Protein AF-A0AAD6B7L8-F1 (afdb_monomer_lite)

Structure (mmCIF, N/CA/C/O backbone):
data_AF-A0AAD6B7L8-F1
#
_entry.id   AF-A0AAD6B7L8-F1
#
loop_
_atom_site.group_PDB
_atom_site.id
_atom_site.type_symbol
_atom_site.label_atom_id
_atom_site.label_alt_id
_atom_site.label_comp_id
_atom_site.label_asym_id
_atom_site.label_entity_id
_atom_site.label_seq_id
_atom_site.pdbx_PDB_ins_code
_atom_site.Cartn_x
_atom_site.Cartn_y
_atom_site.Cartn_z
_atom_site.occupancy
_atom_site.B_iso_or_equiv
_atom_site.auth_seq_id
_atom_site.auth_comp_id
_atom_site.auth_asym_id
_atom_site.auth_atom_id
_atom_site.pdbx_PDB_model_num
ATOM 1 N N . MET A 1 1 ? 10.967 24.497 -30.535 1.00 39.53 1 MET A N 1
ATOM 2 C CA . MET A 1 1 ? 11.320 23.118 -30.107 1.00 39.53 1 MET A CA 1
ATOM 3 C C . MET A 1 1 ? 12.088 23.113 -28.779 1.00 39.53 1 MET A C 1
ATOM 5 O O . MET A 1 1 ? 11.757 22.308 -27.919 1.00 39.53 1 MET A O 1
ATOM 9 N N . GLN A 1 2 ? 13.024 24.051 -28.566 1.00 40.91 2 GLN A N 1
ATOM 10 C CA . GLN A 1 2 ? 13.814 24.182 -27.328 1.00 40.91 2 GLN A CA 1
ATOM 11 C C . GLN A 1 2 ? 13.001 24.501 -26.055 1.00 40.91 2 GLN A C 1
ATOM 13 O O . GLN A 1 2 ? 13.315 23.959 -25.003 1.00 40.91 2 GLN A O 1
ATOM 18 N N . GLU A 1 3 ? 11.931 25.304 -26.114 1.00 45.91 3 GLU A N 1
ATOM 19 C CA . GLU A 1 3 ? 11.131 25.607 -24.907 1.00 45.91 3 GLU A CA 1
ATOM 20 C C . GLU A 1 3 ? 10.288 24.429 -24.407 1.00 45.91 3 GLU A C 1
ATOM 22 O O . GLU A 1 3 ? 10.228 24.177 -23.208 1.00 45.91 3 GLU A O 1
ATOM 27 N N . ARG A 1 4 ? 9.699 23.640 -25.314 1.00 47.72 4 ARG A N 1
ATOM 28 C CA . ARG A 1 4 ? 8.929 22.436 -24.947 1.00 47.72 4 ARG A CA 1
ATOM 29 C C . ARG A 1 4 ? 9.793 21.343 -24.314 1.00 47.72 4 ARG A C 1
ATOM 31 O O . ARG A 1 4 ? 9.290 20.568 -23.509 1.00 47.72 4 ARG A O 1
ATOM 38 N N . ALA A 1 5 ? 11.085 21.300 -24.640 1.00 48.41 5 ALA A N 1
ATOM 39 C CA . ALA A 1 5 ? 12.029 20.373 -24.026 1.00 48.41 5 ALA A CA 1
ATOM 40 C C . ALA A 1 5 ? 12.345 20.734 -22.561 1.00 48.41 5 ALA A C 1
ATOM 42 O O . ALA A 1 5 ? 12.603 19.830 -21.770 1.00 48.41 5 ALA A O 1
ATOM 43 N N . LYS A 1 6 ? 12.263 22.019 -22.166 1.00 45.50 6 LYS A N 1
ATOM 44 C CA . LYS A 1 6 ? 12.585 22.480 -20.799 1.00 45.50 6 LYS A CA 1
ATOM 45 C C . LYS A 1 6 ? 11.683 21.858 -19.725 1.00 45.50 6 LYS A C 1
ATOM 47 O O . LYS A 1 6 ? 12.171 21.466 -18.671 1.00 45.50 6 LYS A O 1
ATOM 52 N N . GLY A 1 7 ? 10.388 21.693 -20.006 1.00 48.19 7 GLY A N 1
ATOM 53 C CA . GLY A 1 7 ? 9.450 21.063 -19.065 1.00 48.19 7 GLY A CA 1
ATOM 54 C C . GLY A 1 7 ? 9.716 19.568 -18.839 1.00 48.19 7 GLY A C 1
ATOM 55 O O . GLY A 1 7 ? 9.520 19.062 -17.736 1.00 48.19 7 GLY A O 1
ATOM 56 N N . ALA A 1 8 ? 10.203 18.861 -19.863 1.00 44.78 8 ALA A N 1
ATOM 57 C CA . ALA A 1 8 ? 10.630 17.466 -19.740 1.00 44.78 8 ALA A CA 1
ATOM 58 C C . ALA A 1 8 ? 12.000 17.339 -19.040 1.00 44.78 8 ALA A C 1
ATOM 60 O O . ALA A 1 8 ? 12.216 16.401 -18.278 1.00 44.78 8 ALA A O 1
ATOM 61 N N . LEU A 1 9 ? 12.884 18.321 -19.249 1.00 42.06 9 LEU A N 1
ATOM 62 C CA . LEU A 1 9 ? 14.220 18.444 -18.653 1.00 42.06 9 LEU A CA 1
ATOM 63 C C . LEU A 1 9 ? 14.197 18.527 -17.120 1.00 42.06 9 LEU A C 1
ATOM 65 O O . LEU A 1 9 ? 14.956 17.821 -16.459 1.00 42.06 9 LEU A O 1
ATOM 69 N N . VAL A 1 10 ? 13.285 19.326 -16.555 1.00 43.22 10 VAL A N 1
ATOM 70 C CA . VAL A 1 10 ? 13.123 19.468 -15.094 1.00 43.22 10 VAL A CA 1
ATOM 71 C C . VAL A 1 10 ? 12.706 18.143 -14.445 1.00 43.22 10 VAL A C 1
ATOM 73 O O . VAL A 1 10 ? 13.214 17.780 -13.388 1.00 43.22 10 VAL A O 1
ATOM 76 N N . ARG A 1 11 ? 11.843 17.366 -15.111 1.00 44.41 11 ARG A N 1
ATOM 77 C CA . ARG A 1 11 ? 11.360 16.068 -14.605 1.00 44.41 11 ARG A CA 1
ATOM 78 C C . ARG A 1 11 ? 12.405 14.951 -14.668 1.00 44.41 11 ARG A C 1
ATOM 80 O O . ARG A 1 11 ? 12.244 13.946 -13.987 1.00 44.41 11 ARG A O 1
ATOM 87 N N . ALA A 1 12 ? 13.456 15.117 -15.469 1.00 40.78 12 ALA A N 1
ATOM 88 C CA . ALA A 1 12 ? 14.473 14.095 -15.704 1.00 40.78 12 ALA A CA 1
ATOM 89 C C . ALA A 1 12 ? 15.843 14.403 -15.059 1.00 40.78 12 ALA A C 1
ATOM 91 O O . ALA A 1 12 ? 16.783 13.639 -15.256 1.00 40.78 12 ALA A O 1
ATOM 92 N N . ARG A 1 13 ? 15.958 15.492 -14.273 1.00 43.66 13 ARG A N 1
ATOM 93 C CA . ARG A 1 13 ? 17.184 15.906 -13.549 1.00 43.66 13 ARG A CA 1
ATOM 94 C C . ARG A 1 13 ? 18.451 15.989 -14.430 1.00 43.66 13 ARG A C 1
ATOM 96 O O . ARG A 1 13 ? 19.524 15.559 -14.016 1.00 43.66 13 ARG A O 1
ATOM 103 N N . PHE A 1 14 ? 18.368 16.575 -15.627 1.00 43.41 14 PHE A N 1
ATOM 104 C CA . PHE A 1 14 ? 19.562 16.869 -16.440 1.00 43.41 14 PHE A CA 1
ATOM 105 C C . PHE A 1 14 ? 19.987 18.337 -16.305 1.00 43.41 14 PHE A C 1
ATOM 107 O O . PHE A 1 14 ? 19.175 19.240 -16.495 1.00 43.41 14 PHE A O 1
ATOM 114 N N . THR A 1 15 ? 21.269 18.576 -16.007 1.00 43.66 15 THR A N 1
ATOM 115 C CA . THR A 1 15 ? 21.814 19.916 -15.709 1.00 43.66 15 THR A CA 1
ATOM 116 C C . THR A 1 15 ? 22.395 20.634 -16.933 1.00 43.66 15 THR A C 1
ATOM 118 O O . THR A 1 15 ? 22.531 21.855 -16.912 1.00 43.66 15 THR A O 1
ATOM 121 N N . LYS A 1 16 ? 22.741 19.915 -18.014 1.00 44.19 16 LYS A N 1
ATOM 122 C CA . LYS A 1 16 ? 23.305 20.492 -19.249 1.00 44.19 16 LYS A CA 1
ATOM 123 C C . LYS A 1 16 ? 22.726 19.811 -20.494 1.00 44.19 16 LYS A C 1
ATOM 125 O O . LYS A 1 16 ? 22.595 18.595 -20.547 1.00 44.19 16 LYS A O 1
ATOM 130 N N . LEU A 1 17 ? 22.419 20.605 -21.525 1.00 42.12 17 LEU A N 1
ATOM 131 C CA . LEU A 1 17 ? 21.822 20.144 -22.794 1.00 42.12 17 LEU A CA 1
ATOM 132 C C . LEU A 1 17 ? 22.752 19.214 -23.602 1.00 42.12 17 LEU A C 1
ATOM 134 O O . LEU A 1 17 ? 22.290 18.468 -24.455 1.00 42.12 17 LEU A O 1
ATOM 138 N N . GLN A 1 18 ? 24.056 19.272 -23.325 1.00 48.94 18 GLN A N 1
ATOM 139 C CA . GLN A 1 18 ? 25.114 18.525 -24.014 1.00 48.94 18 GLN A CA 1
ATOM 140 C C . GLN A 1 18 ? 25.209 17.061 -23.545 1.00 48.94 18 GLN A C 1
ATOM 142 O O . GLN A 1 18 ? 25.804 16.240 -24.230 1.00 48.94 18 GLN A O 1
ATOM 147 N N . ASP A 1 19 ? 24.595 16.729 -22.401 1.00 45.25 19 ASP A N 1
ATOM 148 C CA . ASP A 1 19 ? 24.557 15.375 -21.827 1.00 45.25 19 ASP A CA 1
ATOM 149 C C . ASP A 1 19 ? 23.374 14.530 -22.349 1.00 45.25 19 ASP A C 1
ATOM 151 O O . ASP A 1 19 ? 23.105 13.444 -21.830 1.00 45.25 19 ASP A O 1
ATOM 155 N N . ILE A 1 20 ? 22.623 15.047 -23.328 1.00 45.88 20 ILE A N 1
ATOM 156 C CA . ILE A 1 20 ? 21.363 14.476 -23.809 1.00 45.88 20 ILE A CA 1
ATOM 157 C C . ILE A 1 20 ? 21.574 13.871 -25.197 1.00 45.88 20 ILE A C 1
ATOM 159 O O . ILE A 1 20 ? 21.891 14.589 -26.146 1.00 45.88 20 ILE A O 1
ATOM 163 N N . ASP A 1 21 ? 21.320 12.565 -25.330 1.00 54.28 21 ASP A N 1
ATOM 164 C CA . ASP A 1 21 ? 21.031 11.963 -26.636 1.00 54.28 21 ASP A CA 1
ATOM 165 C C . ASP A 1 21 ? 19.851 12.744 -27.243 1.00 54.28 21 ASP A C 1
ATOM 167 O O . ASP A 1 21 ? 18.815 12.889 -26.590 1.00 54.28 21 ASP A O 1
ATOM 171 N N . ALA A 1 22 ? 20.029 13.317 -28.442 1.00 51.88 22 ALA A N 1
ATOM 172 C CA . ALA A 1 22 ? 19.135 14.331 -29.013 1.00 51.88 22 ALA A CA 1
ATOM 173 C C . ALA A 1 22 ? 17.640 13.998 -28.797 1.00 51.88 22 ALA A C 1
ATOM 175 O O . ALA A 1 22 ? 17.222 12.879 -29.108 1.00 51.88 22 ALA A O 1
ATOM 176 N N . PRO A 1 23 ? 16.808 14.936 -28.288 1.00 52.22 23 PRO A N 1
ATOM 177 C CA . PRO A 1 23 ? 15.402 14.663 -28.009 1.00 52.22 23 PRO A CA 1
ATOM 178 C C . PRO A 1 23 ? 14.684 14.301 -29.310 1.00 52.22 23 PRO A C 1
ATOM 180 O O . PRO A 1 23 ? 14.371 15.157 -30.139 1.00 52.22 23 PRO A O 1
ATOM 183 N N . THR A 1 24 ? 14.440 13.008 -29.506 1.00 55.94 24 THR A N 1
ATOM 184 C CA . THR A 1 24 ? 13.828 12.497 -30.728 1.00 55.94 24 THR A CA 1
ATOM 185 C C . THR A 1 24 ? 12.346 12.858 -30.755 1.00 55.94 24 THR A C 1
ATOM 187 O O .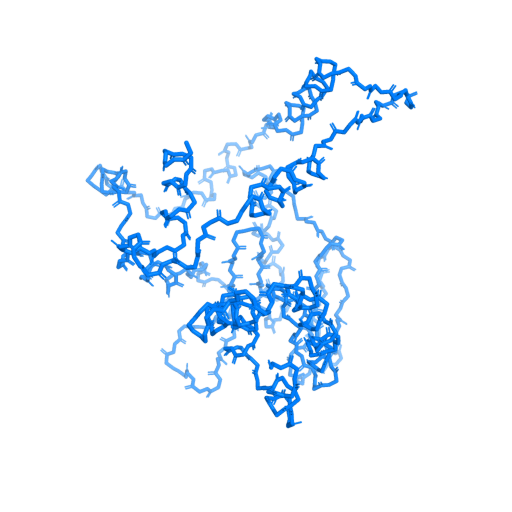 THR A 1 24 ? 11.655 12.846 -29.733 1.00 55.94 24 THR A O 1
ATOM 190 N N . ALA A 1 25 ? 11.816 13.135 -31.951 1.00 55.22 25 ALA A N 1
ATOM 191 C CA . ALA A 1 25 ? 10.384 13.358 -32.184 1.00 55.22 25 ALA A CA 1
ATOM 192 C C . ALA A 1 25 ? 9.500 12.249 -31.571 1.00 55.22 25 ALA A C 1
ATOM 194 O O . ALA A 1 25 ? 8.338 12.483 -31.230 1.00 55.22 25 ALA A O 1
ATOM 195 N N . PHE A 1 26 ? 10.081 11.065 -31.361 1.00 53.47 26 PHE A N 1
ATOM 196 C CA . PHE A 1 26 ? 9.477 9.950 -30.658 1.00 53.47 26 PHE A CA 1
ATOM 197 C C . PHE A 1 26 ? 9.072 10.260 -29.212 1.00 53.47 26 PHE A C 1
ATOM 199 O O . PHE A 1 26 ? 7.935 9.951 -28.870 1.00 53.47 26 PHE A O 1
ATOM 206 N N . PHE A 1 27 ? 9.916 10.887 -28.380 1.00 54.28 27 PHE A N 1
ATOM 207 C CA . PHE A 1 27 ? 9.574 11.183 -26.976 1.00 54.28 27 PHE A CA 1
ATOM 208 C C . PHE A 1 27 ? 8.307 12.036 -26.878 1.00 54.28 27 PHE A C 1
ATOM 210 O O . PHE A 1 27 ? 7.383 11.717 -26.130 1.00 54.28 27 PHE A O 1
ATOM 217 N N . PHE A 1 28 ? 8.213 13.062 -27.723 1.00 60.75 28 PHE A N 1
ATOM 218 C CA . PHE A 1 28 ? 7.011 13.885 -27.830 1.00 60.75 28 PHE A CA 1
ATOM 219 C C . PHE A 1 28 ? 5.827 13.115 -28.432 1.00 60.75 28 PHE A C 1
ATOM 221 O O . PHE A 1 28 ? 4.683 13.358 -28.055 1.00 60.75 28 PHE A O 1
ATOM 228 N N . SER A 1 29 ? 6.057 12.176 -29.356 1.00 59.12 29 SER A N 1
ATOM 229 C CA . SER A 1 29 ? 4.993 11.313 -29.895 1.00 59.12 29 SER A CA 1
ATOM 230 C C . SER A 1 29 ? 4.462 10.317 -28.858 1.00 59.12 29 SER A C 1
ATOM 232 O O . SER A 1 29 ? 3.261 10.050 -28.820 1.00 59.12 29 SER A O 1
ATOM 234 N N . LEU A 1 30 ? 5.335 9.802 -27.989 1.00 57.00 30 LEU A N 1
ATOM 235 C CA . LEU A 1 30 ? 5.003 8.868 -26.926 1.00 57.00 30 LEU A CA 1
ATOM 236 C C . LEU A 1 30 ? 4.210 9.590 -25.842 1.00 57.00 30 LEU A C 1
ATOM 238 O O . LEU A 1 30 ? 3.161 9.095 -25.444 1.00 57.00 30 LEU A O 1
ATOM 242 N N . GLU A 1 31 ? 4.647 10.787 -25.443 1.00 57.78 31 GLU A N 1
ATOM 243 C CA . GLU A 1 31 ? 3.891 11.672 -24.554 1.00 57.78 31 GLU A CA 1
ATOM 244 C C . GLU A 1 31 ? 2.495 11.953 -25.133 1.00 57.78 31 GLU A C 1
ATOM 246 O O . GLU A 1 31 ? 1.493 11.679 -24.476 1.00 57.78 31 GLU A O 1
ATOM 251 N N . LYS A 1 32 ? 2.400 12.360 -26.408 1.00 66.44 32 LYS A N 1
ATOM 252 C CA . LYS A 1 32 ? 1.112 12.558 -27.101 1.00 66.44 32 LYS A CA 1
ATOM 253 C C . LYS A 1 32 ? 0.251 11.291 -27.148 1.00 66.44 32 LYS A C 1
ATOM 255 O O . LYS A 1 32 ? -0.965 11.373 -27.000 1.00 66.44 32 LYS A O 1
ATOM 260 N N . SER A 1 33 ? 0.857 10.121 -27.340 1.00 63.84 33 SER A N 1
ATOM 261 C CA . SER A 1 33 ? 0.154 8.831 -27.396 1.00 63.84 33 SER A CA 1
ATOM 262 C C . SER A 1 33 ? -0.320 8.359 -26.019 1.00 63.84 33 SER A C 1
ATOM 264 O O . SER A 1 33 ? -1.362 7.719 -25.904 1.00 63.84 33 SER A O 1
ATOM 266 N N . VAL A 1 34 ? 0.427 8.665 -24.957 1.00 61.91 34 VAL A N 1
ATOM 267 C CA . VAL A 1 34 ? 0.016 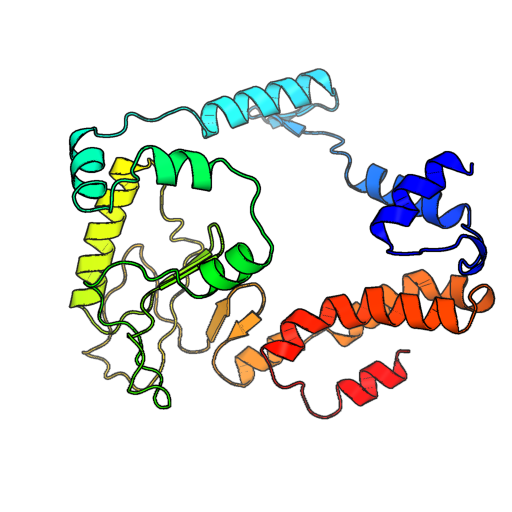8.422 -23.567 1.00 61.91 34 VAL A CA 1
ATOM 268 C C . VAL A 1 34 ? -1.114 9.373 -23.177 1.00 61.91 34 VAL A C 1
ATOM 270 O O . VAL A 1 34 ? -2.091 8.923 -22.589 1.00 61.91 34 VAL A O 1
ATOM 273 N N . VAL A 1 35 ? -1.031 10.648 -23.568 1.00 60.81 35 VAL A N 1
ATOM 274 C CA . VAL A 1 35 ? -2.106 11.632 -23.369 1.00 60.81 35 VAL A CA 1
ATOM 275 C C . VAL A 1 35 ? -3.383 11.202 -24.098 1.00 60.81 35 VAL A C 1
ATOM 277 O O . VAL A 1 35 ? -4.440 11.174 -23.477 1.00 60.81 35 VAL A O 1
ATOM 280 N N . LYS A 1 36 ? -3.290 10.757 -25.361 1.00 62.38 36 LYS A N 1
ATOM 281 C CA . LYS A 1 36 ? -4.434 10.191 -26.104 1.00 62.38 36 LYS A CA 1
ATOM 282 C C . LYS A 1 36 ? -5.042 8.962 -25.422 1.00 62.38 36 LYS A C 1
ATOM 284 O O . LYS A 1 36 ? -6.256 8.851 -25.358 1.00 62.38 36 LYS A O 1
ATOM 289 N N . ARG A 1 37 ? -4.223 8.044 -24.894 1.00 62.56 37 ARG A N 1
ATOM 290 C CA . ARG A 1 37 ? -4.718 6.844 -24.186 1.00 62.56 37 ARG A CA 1
ATOM 291 C C . ARG A 1 37 ? -5.382 7.148 -22.845 1.00 62.56 37 ARG A C 1
ATOM 293 O O . ARG A 1 37 ? -6.176 6.343 -22.379 1.00 62.56 37 ARG A O 1
ATOM 300 N N . LYS A 1 38 ? -5.039 8.275 -22.222 1.00 65.69 38 LYS A N 1
ATOM 301 C CA . LYS A 1 38 ? -5.636 8.737 -20.964 1.00 65.69 38 LYS A CA 1
ATOM 302 C C . LYS A 1 38 ? -6.855 9.641 -21.175 1.00 65.69 38 LYS A C 1
ATOM 304 O O . LYS A 1 38 ? -7.449 10.069 -20.191 1.00 65.69 38 LYS A O 1
ATOM 309 N N . GLN A 1 39 ? -7.231 9.944 -22.420 1.00 67.75 39 GLN A N 1
ATOM 310 C CA . GLN A 1 39 ? -8.465 10.673 -22.694 1.00 67.75 39 GLN A CA 1
ATOM 311 C C . GLN A 1 39 ? -9.667 9.752 -22.509 1.00 67.75 39 GLN A C 1
ATOM 313 O O . GLN A 1 39 ? -9.785 8.710 -23.149 1.00 67.75 39 GLN A O 1
ATOM 318 N N . MET A 1 40 ? -10.576 10.176 -21.640 1.00 68.94 40 MET A N 1
ATOM 319 C CA . MET A 1 40 ? -11.894 9.576 -21.522 1.00 68.94 40 MET A CA 1
ATOM 320 C C . MET A 1 40 ? -12.711 10.016 -22.742 1.00 68.94 40 MET A C 1
ATOM 322 O O . MET A 1 40 ? -12.934 11.208 -22.929 1.00 68.94 40 MET A O 1
ATOM 326 N N . LEU A 1 41 ? -13.064 9.068 -23.615 1.00 68.75 41 LEU A N 1
ATOM 327 C CA . LEU A 1 41 ? -13.724 9.337 -24.905 1.00 68.75 41 LEU A CA 1
ATOM 328 C C . LEU A 1 41 ? -15.254 9.310 -24.818 1.00 68.75 41 LEU A C 1
ATOM 330 O O . LEU A 1 41 ? -15.929 9.892 -25.660 1.00 68.75 41 LEU A O 1
ATOM 334 N N . CYS A 1 42 ? -15.798 8.604 -23.829 1.00 79.00 42 CYS A N 1
ATOM 335 C CA . CYS A 1 42 ? -17.230 8.528 -23.584 1.00 79.00 42 CYS A CA 1
ATOM 336 C C . CYS A 1 42 ? -17.506 8.209 -22.112 1.00 79.00 42 CYS A C 1
ATOM 338 O O . CYS A 1 42 ? -16.651 7.651 -21.419 1.00 79.00 42 CYS A O 1
ATOM 340 N N . LEU A 1 43 ? -18.700 8.566 -21.646 1.00 80.69 43 LEU A N 1
ATOM 341 C CA . LEU A 1 43 ? -19.241 8.185 -20.344 1.00 80.69 43 LEU A CA 1
ATOM 342 C C . LEU A 1 43 ? -20.608 7.535 -20.531 1.00 80.69 43 LEU A C 1
ATOM 344 O O . LEU A 1 43 ? -21.383 7.929 -21.403 1.00 80.69 43 LEU A O 1
ATOM 348 N N . ARG A 1 44 ? -20.908 6.542 -19.695 1.00 82.69 44 ARG A N 1
ATOM 349 C CA . ARG A 1 44 ? -22.247 5.965 -19.584 1.00 82.69 44 ARG A CA 1
ATOM 350 C C . ARG A 1 44 ? -22.981 6.666 -18.443 1.00 82.69 44 ARG A C 1
ATOM 352 O O . ARG A 1 44 ? -22.493 6.653 -17.319 1.00 82.69 44 ARG A O 1
ATOM 359 N N . LEU A 1 45 ? -24.123 7.260 -18.760 1.00 80.94 45 LEU A N 1
ATOM 360 C CA . LEU A 1 45 ? -25.025 7.936 -17.833 1.00 80.94 45 LEU A CA 1
ATOM 361 C C . LEU A 1 45 ? -25.919 6.918 -17.088 1.00 80.94 45 LEU A C 1
ATOM 363 O O . LEU A 1 45 ? -26.041 5.773 -17.545 1.00 80.94 45 LEU A O 1
ATOM 367 N N . PRO A 1 46 ? -26.563 7.310 -15.970 1.00 73.62 46 PRO A N 1
ATOM 368 C CA . PRO A 1 46 ? -27.384 6.428 -15.134 1.00 73.62 46 PRO A CA 1
ATOM 369 C C . PRO A 1 46 ? -28.561 5.782 -15.875 1.00 73.62 46 PRO A C 1
ATOM 371 O O . PRO A 1 46 ? -28.928 4.653 -15.563 1.00 73.62 46 PRO A O 1
ATOM 374 N N . GLU A 1 47 ? -29.103 6.427 -16.915 1.00 78.12 47 GLU A N 1
ATOM 375 C CA . GLU A 1 47 ? -30.182 5.866 -17.745 1.00 78.12 47 GLU A CA 1
ATOM 376 C C . GLU A 1 47 ? -29.679 4.851 -18.794 1.00 78.12 47 GLU A C 1
ATOM 378 O O . GLU A 1 47 ? -30.419 4.442 -19.688 1.00 78.12 47 GLU A O 1
ATOM 383 N N . GLY A 1 48 ? -28.396 4.471 -18.750 1.00 75.19 48 GLY A N 1
ATOM 384 C CA . GLY A 1 48 ? -27.760 3.577 -19.722 1.00 75.19 48 GLY A CA 1
ATOM 385 C C . GLY A 1 48 ? -27.355 4.256 -21.037 1.00 75.19 48 GLY A C 1
ATOM 386 O O . GLY A 1 48 ? -26.729 3.619 -21.888 1.00 75.19 48 GLY A O 1
ATOM 387 N N . LYS A 1 49 ? -27.651 5.552 -21.201 1.00 81.06 49 LYS A N 1
ATOM 388 C CA . LYS A 1 49 ? -27.258 6.363 -22.362 1.00 81.06 49 LYS A CA 1
ATOM 389 C C . LYS A 1 49 ? -25.747 6.613 -22.358 1.00 81.06 49 LYS A C 1
ATOM 391 O O . LYS A 1 49 ? -25.166 6.936 -21.327 1.00 81.06 49 LYS A O 1
ATOM 396 N N . VAL A 1 50 ? -25.098 6.487 -23.512 1.00 85.19 50 VAL A N 1
ATOM 397 C CA . VAL A 1 50 ? -23.670 6.807 -23.671 1.00 85.19 50 VAL A CA 1
ATOM 398 C C . VAL A 1 50 ? -23.542 8.199 -24.282 1.00 85.19 50 VAL A C 1
ATOM 400 O O . VAL A 1 50 ? -24.157 8.472 -25.310 1.00 85.19 50 VAL A O 1
ATOM 403 N N . THR A 1 51 ? -22.749 9.067 -23.655 1.00 83.62 51 THR A N 1
ATOM 404 C CA . THR A 1 51 ? -22.401 10.392 -24.184 1.00 83.62 51 THR A CA 1
ATOM 405 C C . THR A 1 51 ? -20.917 10.456 -24.532 1.00 83.62 51 THR A C 1
ATOM 407 O O . THR A 1 51 ? -20.069 9.913 -23.820 1.00 83.62 51 THR A O 1
ATOM 410 N N . THR A 1 52 ? -20.605 11.101 -25.652 1.00 84.69 52 THR A N 1
ATOM 411 C CA . THR A 1 52 ? -19.241 11.414 -26.112 1.00 84.69 52 THR A CA 1
ATOM 412 C C . THR A 1 52 ? -18.973 12.919 -26.096 1.00 84.69 52 THR A C 1
ATOM 414 O O . THR A 1 52 ? -17.912 13.362 -26.526 1.00 84.69 52 THR A O 1
ATOM 417 N N . GLU A 1 53 ? -19.952 13.710 -25.652 1.00 86.75 53 GLU A N 1
ATOM 418 C CA . GLU A 1 53 ? -19.909 15.166 -25.667 1.00 86.75 53 GLU A CA 1
ATOM 419 C C . GLU A 1 53 ? -19.167 15.677 -24.415 1.00 86.75 53 GLU A C 1
ATOM 421 O O . GLU A 1 53 ? -19.632 15.455 -23.291 1.00 86.75 53 GLU A O 1
ATOM 426 N N . PRO A 1 54 ? -18.014 16.365 -24.555 1.00 81.81 54 PRO A N 1
ATOM 427 C CA . PRO A 1 54 ? -17.184 16.754 -23.412 1.00 81.81 54 PRO A CA 1
ATOM 428 C C . PRO A 1 54 ? -17.894 17.629 -22.374 1.00 81.81 54 PRO A C 1
ATOM 430 O O . PRO A 1 54 ? -17.557 17.574 -21.189 1.00 81.81 54 PRO A O 1
ATOM 433 N N . SER A 1 55 ? -18.849 18.456 -22.806 1.00 84.06 55 SER A N 1
ATOM 434 C CA . SER A 1 55 ? -19.625 19.326 -21.918 1.00 84.06 55 SER A CA 1
ATOM 435 C C . SER A 1 55 ? -20.587 18.532 -21.026 1.00 84.06 55 SER A C 1
ATOM 437 O O . SER A 1 55 ? -20.588 18.729 -19.809 1.00 84.06 55 SER A O 1
ATOM 439 N N . GLU A 1 56 ? -21.318 17.572 -21.597 1.00 82.69 56 GLU A N 1
ATOM 440 C CA . GLU A 1 56 ? -22.173 16.647 -20.843 1.00 82.69 56 GLU A CA 1
ATOM 441 C C . GLU A 1 56 ? -21.352 15.758 -19.909 1.00 82.69 56 GLU A C 1
ATOM 443 O O . GLU A 1 56 ? -21.699 15.600 -18.740 1.00 82.69 56 GLU A O 1
ATOM 448 N N . MET A 1 57 ? -20.221 15.234 -20.393 1.00 83.81 57 MET A N 1
ATOM 449 C CA . MET A 1 57 ? -19.318 14.413 -19.586 1.00 83.81 57 MET A CA 1
ATOM 450 C C . MET A 1 57 ? -18.804 15.166 -18.355 1.00 83.81 57 MET A C 1
ATOM 452 O O . MET A 1 57 ? -18.753 14.608 -17.260 1.00 83.81 57 MET A O 1
ATOM 456 N N . ARG A 1 58 ? -18.432 16.443 -18.522 1.00 83.06 58 ARG A N 1
ATOM 457 C CA . ARG A 1 58 ? -17.954 17.286 -17.420 1.00 83.06 58 ARG A CA 1
ATOM 458 C C . ARG A 1 58 ? -19.069 17.595 -16.431 1.00 83.06 58 ARG A C 1
ATOM 460 O O . ARG A 1 58 ? -18.833 17.490 -15.234 1.00 83.06 58 ARG A O 1
ATOM 467 N N . LYS A 1 59 ? -20.257 17.958 -16.921 1.00 86.12 59 LYS A N 1
ATOM 468 C CA . LYS A 1 59 ? -21.414 18.237 -16.066 1.00 86.12 59 LYS A CA 1
ATOM 469 C C . LYS A 1 59 ? -21.769 17.014 -15.223 1.00 86.12 59 LYS A C 1
ATOM 471 O O . LYS A 1 59 ? -21.852 17.126 -14.010 1.00 86.12 59 LYS A O 1
ATOM 476 N N . HIS A 1 60 ? -21.853 15.844 -15.850 1.00 85.44 60 HIS A N 1
ATOM 477 C CA . HIS A 1 60 ? -22.146 14.607 -15.138 1.00 85.44 60 HIS A CA 1
ATOM 478 C C . HIS A 1 60 ? -21.079 14.260 -14.091 1.00 85.44 60 HIS A C 1
ATOM 480 O O . HIS A 1 60 ? -21.418 13.845 -12.989 1.00 85.44 60 HIS A O 1
ATOM 486 N N . ALA A 1 61 ? -19.795 14.465 -14.405 1.00 81.94 61 ALA A N 1
ATOM 487 C CA . ALA A 1 61 ? -18.723 14.265 -13.434 1.00 81.94 61 ALA A CA 1
ATOM 488 C C . ALA A 1 61 ? -18.838 15.224 -12.237 1.00 81.94 61 ALA A C 1
ATOM 490 O O . ALA A 1 61 ? -18.644 14.793 -11.105 1.00 81.94 61 ALA A O 1
ATOM 491 N N . VAL A 1 62 ? -19.163 16.500 -12.476 1.00 84.19 62 VAL A N 1
ATOM 492 C CA . VAL A 1 62 ? -19.396 17.477 -11.401 1.00 84.19 62 VAL A CA 1
ATOM 493 C C . VAL A 1 62 ? -20.576 17.041 -10.541 1.00 84.19 62 VAL A C 1
ATOM 495 O O . VAL A 1 62 ? -20.389 16.876 -9.345 1.00 84.19 62 VAL A O 1
ATOM 498 N N . ASP A 1 63 ? -21.736 16.770 -11.141 1.00 85.25 63 ASP A N 1
ATOM 499 C CA . ASP A 1 63 ? -22.946 16.377 -10.411 1.00 85.25 63 ASP A CA 1
ATOM 500 C C . ASP A 1 63 ? -22.704 15.114 -9.563 1.00 85.25 63 ASP A C 1
ATOM 502 O O . ASP A 1 63 ? -23.042 15.081 -8.382 1.00 85.25 63 ASP A O 1
ATOM 506 N N . PHE A 1 64 ? -22.039 14.105 -10.138 1.00 82.56 64 PHE A N 1
ATOM 507 C CA . PHE A 1 64 ? -21.687 12.868 -9.441 1.00 82.56 64 PHE A CA 1
ATOM 508 C C . PHE A 1 64 ? -20.787 13.114 -8.225 1.00 82.56 64 PHE A C 1
ATOM 510 O O . PHE A 1 64 ? -21.067 12.605 -7.144 1.00 82.56 64 PHE A O 1
ATOM 517 N N . TYR A 1 65 ? -19.703 13.882 -8.379 1.00 77.75 65 TYR A N 1
ATOM 518 C CA . TYR A 1 65 ? -18.789 14.136 -7.264 1.00 77.75 65 TYR A CA 1
ATOM 519 C C . TYR A 1 65 ? -19.358 15.130 -6.247 1.00 77.75 65 TYR A C 1
ATOM 521 O O . TYR A 1 65 ? -19.036 15.023 -5.069 1.00 77.75 65 TYR A O 1
ATOM 529 N N . THR A 1 66 ? -20.214 16.065 -6.664 1.00 82.38 66 THR A N 1
ATOM 530 C CA . THR A 1 66 ? -20.948 16.944 -5.747 1.00 82.38 66 THR A CA 1
ATOM 531 C C . THR A 1 66 ? -21.890 16.149 -4.852 1.00 82.38 66 THR A C 1
ATOM 533 O O . THR A 1 66 ? -21.974 16.449 -3.667 1.00 82.38 66 THR A O 1
ATOM 536 N N . ASP A 1 67 ? -22.561 15.131 -5.391 1.00 82.44 67 ASP A N 1
ATOM 537 C CA . ASP A 1 67 ? -23.398 14.233 -4.595 1.00 82.44 67 ASP A CA 1
ATOM 538 C C . ASP A 1 67 ? -22.549 13.303 -3.711 1.00 82.44 67 ASP A C 1
ATOM 540 O O . ASP A 1 67 ? -22.793 13.196 -2.513 1.00 82.44 67 ASP A O 1
ATOM 544 N N . LEU A 1 68 ? -21.482 12.712 -4.265 1.00 77.75 68 LEU A N 1
ATOM 545 C CA . LEU A 1 68 ? -20.590 11.801 -3.536 1.00 77.75 68 LEU A CA 1
ATOM 546 C C . LEU A 1 68 ? -19.874 12.466 -2.349 1.00 77.75 68 LEU A C 1
ATOM 548 O O . LEU A 1 68 ? -19.636 11.811 -1.339 1.00 77.75 68 LEU A O 1
ATOM 552 N N . PHE A 1 69 ? -19.498 13.740 -2.485 1.00 68.94 69 PHE A N 1
ATOM 553 C CA . PHE A 1 69 ? -18.824 14.527 -1.446 1.00 68.94 69 PHE A CA 1
ATOM 554 C C . PHE A 1 69 ? -19.754 15.535 -0.769 1.00 68.94 69 PHE A C 1
ATOM 556 O O . PHE A 1 69 ? -19.288 16.505 -0.163 1.00 68.94 69 PHE A O 1
ATOM 563 N N . LYS A 1 70 ? -21.069 15.344 -0.886 1.00 84.06 70 LYS A N 1
ATOM 564 C CA . LYS A 1 70 ? -22.034 16.147 -0.149 1.00 84.06 70 LYS A CA 1
ATOM 565 C C . LYS A 1 70 ? -21.771 15.974 1.348 1.00 84.06 70 LYS A C 1
ATOM 567 O O . LYS A 1 70 ? -21.587 14.859 1.822 1.00 84.06 70 LYS A O 1
ATOM 572 N N . ALA A 1 71 ? -21.717 17.087 2.077 1.00 68.94 71 ALA A N 1
ATOM 573 C CA . ALA A 1 71 ? -21.533 17.050 3.521 1.00 68.94 71 ALA A CA 1
ATOM 574 C C . ALA A 1 71 ? -22.742 16.362 4.169 1.00 68.94 71 ALA A C 1
ATOM 576 O O . ALA A 1 71 ? -23.867 16.853 4.044 1.00 68.94 71 ALA A O 1
ATOM 577 N N . ASP A 1 72 ? -22.497 15.235 4.830 1.00 70.38 72 ASP A N 1
ATOM 578 C CA . ASP A 1 72 ? -23.462 14.606 5.726 1.00 70.38 72 ASP A CA 1
ATOM 579 C C . ASP A 1 72 ? -23.495 15.355 7.069 1.00 70.38 72 ASP A C 1
ATOM 581 O O . ASP A 1 72 ? -22.553 16.065 7.438 1.00 70.38 72 ASP A O 1
ATOM 585 N N . GLU A 1 73 ? -24.606 15.231 7.797 1.00 70.06 73 GLU A N 1
ATOM 586 C CA . GLU A 1 73 ? -24.744 15.804 9.138 1.00 70.06 73 GLU A CA 1
ATOM 587 C C . GLU A 1 73 ? -23.771 15.102 10.102 1.00 70.06 73 GLU A C 1
ATOM 589 O O . GLU A 1 73 ? -24.012 13.978 10.541 1.00 70.06 73 GLU A O 1
ATOM 594 N N . CYS A 1 74 ? -22.653 15.758 10.426 1.00 57.84 74 CYS A N 1
ATOM 595 C CA . CYS A 1 74 ? -21.753 15.302 11.484 1.00 57.84 74 CYS A CA 1
ATOM 596 C C . CYS A 1 74 ? -22.351 15.606 12.861 1.00 57.84 74 CYS A C 1
ATOM 598 O O . CYS A 1 74 ? -22.751 16.737 13.146 1.00 57.84 74 CYS A O 1
ATOM 600 N N . ASP A 1 75 ? -22.339 14.607 13.740 1.00 74.81 75 ASP A N 1
ATOM 601 C CA . ASP A 1 75 ? -22.744 14.771 15.133 1.00 74.81 75 ASP A CA 1
ATOM 602 C C . ASP A 1 75 ? -21.690 15.586 15.901 1.00 74.81 75 ASP A C 1
ATOM 604 O O . ASP A 1 75 ? -20.549 15.151 16.088 1.00 74.81 75 ASP A O 1
ATOM 608 N N . VAL A 1 76 ? -22.069 16.797 16.313 1.00 71.56 76 VAL A N 1
ATOM 609 C CA . VAL A 1 76 ? -21.161 17.778 16.931 1.00 71.56 76 VAL A CA 1
ATOM 610 C C . VAL A 1 76 ? -20.634 17.278 18.276 1.00 71.56 76 VAL A C 1
ATOM 612 O O . VAL A 1 76 ? -19.473 17.523 18.601 1.00 71.56 76 VAL A O 1
ATOM 615 N N . ASP A 1 77 ? -21.446 16.525 19.018 1.00 73.94 77 ASP A N 1
ATOM 616 C CA . ASP A 1 77 ? -21.065 15.959 20.312 1.00 73.94 77 ASP A CA 1
ATOM 617 C C . ASP A 1 77 ? -20.026 14.838 20.147 1.00 73.94 77 ASP A C 1
ATOM 619 O O . ASP A 1 77 ? -18.987 14.860 20.808 1.00 73.94 77 ASP A O 1
ATOM 623 N N . SER A 1 78 ? -20.225 13.924 19.189 1.00 67.56 78 SER A N 1
ATOM 624 C CA . SER A 1 78 ? -19.234 12.895 18.832 1.00 67.56 78 SER A CA 1
ATOM 625 C C . SER A 1 78 ? -17.924 13.505 18.317 1.00 67.56 78 SER A C 1
ATOM 627 O O . SER A 1 78 ? -16.837 13.014 18.630 1.00 67.56 78 SER A O 1
ATOM 629 N N . ALA A 1 79 ? -18.000 14.586 17.531 1.00 63.12 79 ALA A N 1
ATOM 630 C CA . ALA A 1 79 ? -16.818 15.310 17.069 1.00 63.12 79 ALA A CA 1
ATOM 631 C C . ALA A 1 79 ? -16.074 15.977 18.237 1.00 63.12 79 ALA A C 1
ATOM 633 O O . ALA A 1 79 ? -14.848 15.887 18.317 1.00 63.12 79 ALA A O 1
ATOM 634 N N . ALA A 1 80 ? -16.801 16.598 19.169 1.00 70.25 80 ALA A N 1
ATOM 635 C CA . ALA A 1 80 ? -16.224 17.203 20.363 1.00 70.25 80 ALA A CA 1
ATOM 636 C C . ALA A 1 80 ? -15.552 16.158 21.266 1.00 70.25 80 ALA A C 1
ATOM 638 O O . ALA A 1 80 ? -14.435 16.396 21.719 1.00 70.25 80 ALA A O 1
ATOM 639 N N . GLU A 1 81 ? -16.172 14.991 21.464 1.00 72.06 81 GLU A N 1
ATOM 640 C CA . GLU A 1 81 ? -15.606 13.865 22.217 1.00 72.06 81 GLU A CA 1
ATOM 641 C C . GLU A 1 81 ? -14.331 13.314 21.555 1.00 72.06 81 GLU A C 1
ATOM 64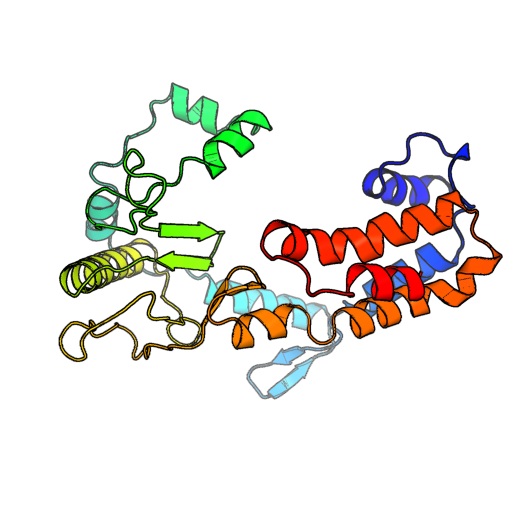3 O O . GLU A 1 81 ? -13.315 13.105 22.221 1.00 72.06 81 GLU A O 1
ATOM 648 N N . LEU A 1 82 ? -14.335 13.139 20.227 1.00 61.47 82 LEU A N 1
ATOM 649 C CA . LEU A 1 82 ? -13.170 12.662 19.474 1.00 61.47 82 LEU A CA 1
ATOM 650 C C . LEU A 1 82 ? -11.982 13.637 19.569 1.00 61.47 82 LEU A C 1
ATOM 652 O O . LEU A 1 82 ? -10.827 13.214 19.731 1.00 61.47 82 LEU A O 1
ATOM 656 N N . LEU A 1 83 ? -12.273 14.939 19.491 1.00 62.91 83 LEU A N 1
ATOM 657 C CA . LEU A 1 83 ? -11.294 16.023 19.575 1.00 62.91 83 LEU A CA 1
ATOM 658 C C . LEU A 1 83 ? -10.846 16.320 21.016 1.00 62.91 83 LEU A C 1
ATOM 660 O O . LEU A 1 83 ? -9.800 16.944 21.217 1.00 62.91 83 LEU A O 1
ATOM 664 N N . GLN A 1 84 ? -11.589 15.855 22.023 1.00 63.66 84 GLN A N 1
ATOM 665 C CA . GLN A 1 84 ? -11.258 16.060 23.427 1.00 63.66 84 GLN A CA 1
ATOM 666 C C . GLN A 1 84 ? -9.934 15.362 23.779 1.00 63.66 84 GLN A C 1
ATOM 668 O O . GLN A 1 84 ? -9.727 14.178 23.512 1.00 63.66 84 GLN A O 1
ATOM 673 N N . GLY A 1 85 ? -9.002 16.115 24.369 1.00 50.62 85 GLY A N 1
ATOM 674 C CA . GLY A 1 85 ? -7.687 15.603 24.769 1.00 50.62 85 GLY A CA 1
ATOM 675 C C . GLY A 1 85 ? -6.650 15.499 23.645 1.00 50.62 85 GLY A C 1
ATOM 676 O O . GLY A 1 85 ? -5.555 14.993 23.892 1.00 50.62 85 GLY A O 1
ATOM 677 N N . LEU A 1 86 ? -6.943 15.981 22.430 1.00 53.72 86 LEU A N 1
ATOM 678 C CA . LEU A 1 86 ? -5.881 16.264 21.463 1.00 53.72 86 LEU A CA 1
ATOM 679 C C . LEU A 1 86 ? -5.090 17.499 21.923 1.00 53.72 86 LEU A C 1
ATOM 681 O O . LEU A 1 86 ? -5.705 18.464 22.385 1.00 53.72 86 LEU A O 1
ATOM 685 N N . PRO A 1 87 ? -3.749 17.496 21.805 1.00 56.75 87 PRO A N 1
ATOM 686 C CA . PRO A 1 87 ? -2.962 18.700 22.029 1.00 56.75 87 PRO A CA 1
ATOM 687 C C . PRO A 1 87 ? -3.458 19.782 21.069 1.00 56.75 87 PRO A C 1
ATOM 689 O O . PRO A 1 87 ? -3.429 19.614 19.849 1.00 56.75 87 PRO A O 1
ATOM 692 N N . GLN A 1 88 ? -3.992 20.864 21.632 1.00 58.06 88 GLN A N 1
ATOM 693 C CA . GLN A 1 88 ? -4.400 22.014 20.845 1.00 58.06 88 GLN A CA 1
ATOM 694 C C . GLN A 1 88 ? -3.167 22.842 20.531 1.00 58.06 88 GLN A C 1
ATOM 696 O O . GLN A 1 88 ? -2.381 23.163 21.419 1.00 58.06 88 GLN A O 1
ATOM 701 N N . LEU A 1 89 ? -3.023 23.173 19.256 1.00 58.91 89 LEU A N 1
ATOM 702 C CA . LEU A 1 89 ? -1.932 23.994 18.771 1.00 58.91 89 LEU A CA 1
ATOM 703 C C . LEU A 1 89 ? -2.120 25.419 19.285 1.00 58.91 89 LEU A C 1
ATOM 705 O O . LEU A 1 89 ? -3.183 26.019 19.111 1.00 58.91 89 LEU A O 1
ATOM 709 N N . SER A 1 90 ? -1.077 25.961 19.895 1.00 77.94 90 SER A N 1
ATOM 710 C CA . SER A 1 90 ? -0.962 27.388 20.158 1.00 77.94 90 SER A CA 1
ATOM 711 C C . SER A 1 90 ? -0.979 28.176 18.846 1.00 77.94 90 SER A C 1
ATOM 713 O O . SER A 1 90 ? -0.678 27.660 17.766 1.00 77.94 90 SER A O 1
ATOM 715 N N . SER A 1 91 ? -1.296 29.465 18.933 1.00 70.81 91 SER A N 1
ATOM 716 C CA . SER A 1 91 ? -1.289 30.369 17.779 1.00 70.81 91 SER A CA 1
ATOM 717 C C . SER A 1 91 ? 0.075 30.404 17.062 1.00 70.81 91 SER A C 1
ATOM 719 O O . SER A 1 91 ? 0.137 30.631 15.856 1.00 70.81 91 SER A O 1
ATOM 721 N N . GLU A 1 92 ? 1.172 30.148 17.782 1.00 72.00 92 GLU A N 1
ATOM 722 C CA . GLU A 1 92 ? 2.530 30.047 17.225 1.00 72.00 92 GLU A CA 1
ATOM 723 C C . GLU A 1 92 ? 2.766 28.719 16.486 1.00 72.00 92 GLU A C 1
ATOM 725 O O . GLU A 1 92 ? 3.330 28.710 15.389 1.00 72.00 92 GLU A O 1
ATOM 730 N N . GLU A 1 93 ? 2.271 27.601 17.024 1.00 64.75 93 GLU A N 1
ATOM 731 C CA . GLU A 1 93 ? 2.341 26.293 16.362 1.00 64.75 93 GLU A CA 1
ATOM 732 C C . GLU A 1 93 ? 1.443 26.239 15.117 1.00 64.75 93 GLU A C 1
ATOM 734 O O . GLU A 1 93 ? 1.843 25.671 14.105 1.00 64.75 93 GLU A O 1
ATOM 739 N N . GLN A 1 94 ? 0.272 26.890 15.135 1.00 69.06 94 GLN A N 1
ATOM 740 C CA . GLN A 1 94 ? -0.582 27.042 13.947 1.00 69.06 94 GLN A CA 1
ATOM 741 C C . GLN A 1 94 ? 0.122 27.802 12.818 1.00 69.06 94 GLN A C 1
ATOM 743 O O . GLN A 1 94 ? 0.041 27.394 11.658 1.00 69.06 94 GLN A O 1
ATOM 748 N N . ASN A 1 95 ? 0.838 28.882 13.142 1.00 69.75 95 ASN A N 1
ATOM 749 C CA . ASN A 1 95 ? 1.603 29.643 12.152 1.00 69.75 95 ASN A CA 1
ATOM 750 C C . ASN A 1 95 ? 2.791 28.839 11.610 1.00 69.75 95 ASN A C 1
ATOM 752 O O . ASN A 1 95 ? 3.061 28.881 10.412 1.00 69.75 95 ASN A O 1
ATOM 756 N N . THR A 1 96 ? 3.452 28.060 12.469 1.00 69.50 96 THR A N 1
ATOM 757 C CA . THR A 1 96 ? 4.525 27.136 12.071 1.00 69.50 96 THR A CA 1
ATOM 758 C C . THR A 1 96 ? 4.000 26.029 11.149 1.00 69.50 96 THR A C 1
ATOM 760 O O . THR A 1 96 ? 4.580 25.781 10.098 1.00 69.50 96 THR A O 1
ATOM 763 N N . LEU A 1 97 ? 2.855 25.418 11.461 1.00 53.47 97 LEU A N 1
ATOM 764 C CA . LEU A 1 97 ? 2.224 24.374 10.636 1.00 53.47 97 LEU A CA 1
ATOM 765 C C . LEU A 1 97 ? 1.632 24.889 9.319 1.00 53.47 97 LEU A C 1
ATOM 767 O O . LEU A 1 97 ? 1.393 24.107 8.402 1.00 53.47 97 LEU A O 1
ATOM 771 N N . SER A 1 98 ? 1.392 26.196 9.230 1.00 66.69 98 SER A N 1
ATOM 772 C CA . SER A 1 98 ? 0.975 26.872 7.997 1.00 66.69 98 SER A CA 1
ATOM 773 C C . SER A 1 98 ? 2.166 27.287 7.122 1.00 66.69 98 SER A C 1
ATOM 775 O O . SER A 1 98 ? 1.962 27.817 6.029 1.00 66.69 98 SER A O 1
ATOM 777 N N . SER A 1 99 ? 3.400 27.086 7.598 1.00 70.44 99 SER A N 1
ATOM 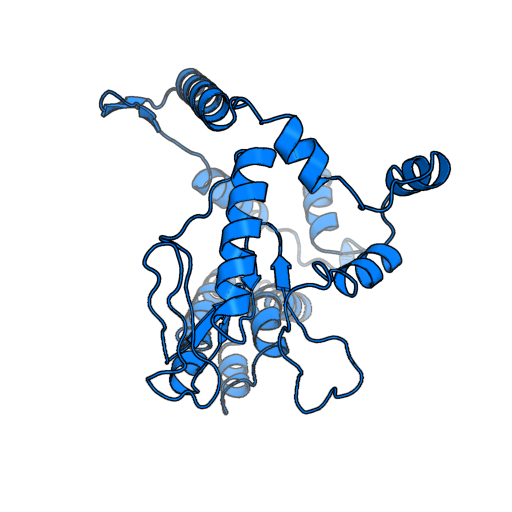778 C CA . SER A 1 99 ? 4.628 27.374 6.855 1.00 70.44 99 SER A CA 1
ATOM 779 C C . SER A 1 99 ? 5.017 26.217 5.917 1.00 70.44 99 SER A C 1
ATOM 781 O O . SER A 1 99 ? 4.440 25.130 5.966 1.00 70.44 99 SER A O 1
ATOM 783 N N . GLU A 1 100 ? 5.943 26.460 4.986 1.00 62.91 100 GLU A N 1
ATOM 784 C CA . GLU A 1 100 ? 6.338 25.461 3.986 1.00 62.91 100 GLU A CA 1
ATOM 785 C C . GLU A 1 100 ? 7.064 24.264 4.629 1.00 62.91 100 GLU A C 1
ATOM 787 O O . GLU A 1 100 ? 8.094 24.430 5.278 1.00 62.91 100 GLU A O 1
ATOM 792 N N . LEU A 1 101 ? 6.545 23.051 4.391 1.00 51.72 101 LEU A N 1
ATOM 793 C CA . LEU A 1 101 ? 7.101 21.789 4.894 1.00 51.72 101 LEU A CA 1
ATOM 794 C C . LEU A 1 101 ? 8.561 21.595 4.474 1.00 51.72 101 LEU A C 1
ATOM 796 O O . LEU A 1 101 ? 8.881 21.528 3.281 1.00 51.72 101 LEU A O 1
ATOM 800 N N . THR A 1 102 ? 9.437 21.408 5.459 1.00 72.56 102 THR A N 1
ATOM 801 C CA . THR A 1 102 ? 10.846 21.097 5.216 1.00 72.56 102 THR A CA 1
ATOM 802 C C . THR A 1 102 ? 11.074 19.590 5.056 1.00 72.56 102 THR A C 1
ATOM 804 O O . THR A 1 102 ? 10.295 18.745 5.502 1.00 72.56 102 THR A O 1
ATOM 807 N N . PHE A 1 103 ? 12.168 19.218 4.387 1.00 48.34 103 PHE A N 1
ATOM 808 C CA . PHE A 1 103 ? 12.513 17.812 4.141 1.00 48.34 103 PHE A CA 1
ATOM 809 C C . PHE A 1 103 ? 12.833 17.039 5.436 1.00 48.34 103 PHE A C 1
ATOM 811 O O . PHE A 1 103 ? 12.530 15.848 5.548 1.00 48.34 103 PHE A O 1
ATOM 818 N N . ASP A 1 104 ? 13.393 17.725 6.430 1.00 56.00 104 ASP A N 1
ATOM 819 C CA . ASP A 1 104 ? 13.743 17.131 7.721 1.00 56.00 104 ASP A CA 1
ATOM 820 C C . ASP A 1 104 ? 12.489 16.865 8.572 1.00 56.00 104 ASP A C 1
ATOM 822 O O . ASP A 1 104 ? 12.373 15.798 9.178 1.00 56.00 104 ASP A O 1
ATOM 826 N N . GLU A 1 105 ? 11.490 17.754 8.527 1.00 52.50 105 GLU A N 1
ATOM 827 C CA . GLU A 1 105 ? 10.175 17.537 9.154 1.00 52.50 105 GLU A CA 1
ATOM 828 C C . GLU A 1 105 ? 9.415 16.377 8.513 1.00 52.50 105 GLU A C 1
ATOM 830 O O . GLU A 1 105 ? 8.840 15.550 9.218 1.00 52.50 105 GLU A O 1
ATOM 835 N N . LEU A 1 106 ? 9.464 16.259 7.184 1.00 42.72 106 LEU A N 1
ATOM 836 C CA . LEU A 1 106 ? 8.889 15.126 6.450 1.00 42.72 106 LEU A CA 1
ATOM 837 C C . LEU A 1 106 ? 9.495 13.791 6.902 1.00 42.72 106 LEU A C 1
ATOM 839 O O . LEU A 1 106 ? 8.789 12.792 7.035 1.00 42.72 106 LEU A O 1
ATOM 843 N N . THR A 1 107 ? 10.796 13.784 7.184 1.00 43.09 107 THR A N 1
ATOM 844 C CA . THR A 1 107 ? 11.521 12.594 7.646 1.00 43.09 107 THR A CA 1
ATOM 845 C C . THR A 1 107 ? 11.186 12.262 9.107 1.00 43.09 107 THR A C 1
ATOM 847 O O . THR A 1 107 ? 11.010 11.092 9.464 1.00 43.09 107 THR A O 1
ATOM 850 N N . ALA A 1 108 ? 11.027 13.284 9.951 1.00 47.50 108 ALA A N 1
ATOM 851 C CA . ALA A 1 108 ? 10.651 13.125 11.352 1.00 47.50 108 ALA A CA 1
ATOM 852 C C . ALA A 1 108 ? 9.183 12.687 11.528 1.00 47.50 108 ALA A C 1
ATOM 854 O O . ALA A 1 108 ? 8.905 11.784 12.316 1.00 47.50 108 ALA A O 1
ATOM 855 N N . ALA A 1 109 ? 8.251 13.256 10.756 1.00 41.12 109 ALA A N 1
ATOM 856 C CA . ALA A 1 109 ? 6.816 12.972 10.838 1.00 41.12 109 ALA A CA 1
ATOM 857 C C . ALA A 1 109 ? 6.473 11.522 10.462 1.00 41.12 109 ALA A C 1
ATOM 859 O O . ALA A 1 109 ? 5.670 10.876 11.137 1.00 41.12 109 ALA A O 1
ATOM 860 N N . VAL A 1 110 ? 7.145 10.970 9.444 1.00 42.81 110 VAL A N 1
ATOM 861 C CA . VAL A 1 110 ? 7.016 9.553 9.048 1.00 42.81 110 VAL A CA 1
ATOM 862 C C . VAL A 1 110 ? 7.412 8.605 10.188 1.00 42.81 110 VAL A C 1
ATOM 864 O O . VAL A 1 110 ? 6.910 7.486 10.263 1.00 42.81 110 VAL A O 1
ATOM 867 N N . SER A 1 111 ? 8.261 9.060 11.111 1.00 39.38 111 SER A N 1
ATOM 868 C CA . SER A 1 111 ? 8.746 8.256 12.236 1.00 39.38 111 SER A CA 1
ATOM 869 C C . SER A 1 111 ? 7.852 8.329 13.485 1.00 39.38 111 SER A C 1
ATOM 871 O O . SER A 1 111 ? 8.046 7.535 14.402 1.00 39.38 111 SER A O 1
ATOM 873 N N . GLN A 1 112 ? 6.893 9.265 13.557 1.00 42.19 112 GLN A N 1
ATOM 874 C CA . GLN A 1 112 ? 6.207 9.632 14.811 1.00 42.19 112 GLN A CA 1
ATOM 875 C C . GLN A 1 112 ? 4.683 9.409 14.832 1.00 42.19 112 GLN A C 1
ATOM 877 O O . GLN A 1 112 ? 4.046 9.707 15.841 1.00 42.19 112 GLN A O 1
ATOM 882 N N . MET A 1 113 ? 4.068 8.858 13.779 1.00 36.47 113 MET A N 1
ATOM 883 C CA . MET A 1 113 ? 2.625 8.558 13.788 1.00 36.47 113 MET A CA 1
ATOM 884 C C . MET A 1 113 ? 2.291 7.369 14.708 1.00 36.47 113 MET A C 1
ATOM 886 O O . MET A 1 113 ? 2.152 6.233 14.264 1.00 36.47 113 MET A O 1
ATOM 890 N N . ALA A 1 114 ? 2.124 7.644 16.002 1.00 40.66 114 ALA A N 1
ATOM 891 C CA . ALA A 1 114 ? 1.566 6.724 16.984 1.00 40.66 114 ALA A CA 1
ATOM 892 C C . ALA A 1 114 ? 0.094 7.078 17.247 1.00 40.66 114 ALA A C 1
ATOM 894 O O . ALA A 1 114 ? -0.226 8.099 17.855 1.00 40.66 114 ALA A O 1
ATOM 895 N N . LEU A 1 115 ? -0.822 6.221 16.790 1.00 39.97 115 LEU A N 1
ATOM 896 C CA . LEU A 1 115 ? -2.215 6.256 17.231 1.00 39.97 115 LEU A CA 1
ATOM 897 C C . LEU A 1 115 ? -2.290 5.839 18.712 1.00 39.97 115 LEU A C 1
ATOM 899 O O . LEU A 1 115 ? -1.687 4.851 19.115 1.00 39.97 115 LEU A O 1
ATOM 903 N N . ARG A 1 116 ? -3.010 6.666 19.480 1.00 43.56 116 ARG A N 1
ATOM 904 C CA . ARG A 1 116 ? -3.315 6.664 20.927 1.00 43.56 116 ARG A CA 1
ATOM 905 C C . ARG A 1 116 ? -3.095 5.361 21.739 1.00 43.56 116 ARG A C 1
ATOM 907 O O . ARG A 1 116 ? -3.358 4.242 21.314 1.00 43.56 116 ARG A O 1
ATOM 914 N N . SER A 1 117 ? -2.766 5.578 23.014 1.00 44.94 117 SER A N 1
ATOM 915 C CA . SER A 1 117 ? -2.328 4.673 24.096 1.00 44.94 117 SER A CA 1
ATOM 916 C C . SER A 1 117 ? -3.288 3.567 24.596 1.00 44.94 117 SER A C 1
ATOM 918 O O . SER A 1 117 ? -3.098 3.072 25.707 1.00 44.94 117 SER A O 1
ATOM 920 N N . ARG A 1 118 ? -4.312 3.158 23.834 1.00 46.53 118 ARG A N 1
ATOM 921 C CA . ARG A 1 118 ? -5.310 2.159 24.296 1.00 46.53 118 ARG A CA 1
ATOM 922 C C . ARG A 1 118 ? -5.160 0.756 23.722 1.00 46.53 118 ARG A C 1
ATOM 924 O O . ARG A 1 118 ? -5.640 -0.197 24.324 1.00 46.53 118 ARG A O 1
ATOM 931 N N . LEU A 1 119 ? -4.493 0.618 22.587 1.00 46.12 119 LEU A N 1
ATOM 932 C CA . LEU A 1 119 ? -4.274 -0.678 21.957 1.00 46.12 119 LEU A CA 1
ATOM 933 C C . LEU A 1 119 ? -2.888 -1.204 22.330 1.00 46.12 119 LEU A C 1
ATOM 935 O O . LEU A 1 119 ? -1.915 -0.451 22.376 1.00 46.12 119 LEU A O 1
ATOM 939 N N . ARG A 1 120 ? -2.791 -2.510 22.586 1.00 51.06 120 ARG A N 1
ATOM 940 C CA . ARG A 1 120 ? -1.539 -3.119 23.058 1.00 51.06 120 ARG A CA 1
ATOM 941 C C . ARG A 1 120 ? -0.482 -3.323 21.964 1.00 51.06 120 ARG A C 1
ATOM 943 O O . ARG A 1 120 ? 0.681 -3.470 22.316 1.00 51.06 120 ARG A O 1
ATOM 950 N N . GLY A 1 121 ? -0.863 -3.316 20.678 1.00 54.44 121 GLY A N 1
ATOM 951 C CA . GLY A 1 121 ? 0.026 -3.354 19.496 1.00 54.44 121 GLY A CA 1
ATOM 952 C C . GLY A 1 121 ? 0.924 -4.596 19.366 1.00 54.44 121 GLY A C 1
ATOM 953 O O . GLY A 1 121 ? 0.730 -5.584 20.053 1.00 54.44 121 GLY A O 1
ATOM 954 N N . LEU A 1 122 ? 1.915 -4.597 18.470 1.00 44.69 122 LEU A N 1
ATOM 955 C CA . LEU A 1 122 ? 2.954 -5.639 18.371 1.00 44.69 122 LEU A CA 1
ATOM 956 C C . LEU A 1 122 ? 4.248 -5.134 19.004 1.00 44.69 122 LEU A C 1
ATOM 958 O O . LEU A 1 122 ? 4.784 -4.109 18.588 1.00 44.69 122 LEU A O 1
ATOM 962 N N . CYS A 1 123 ? 4.787 -5.891 19.958 1.00 43.78 123 CYS A N 1
ATOM 963 C CA . CYS A 1 123 ? 6.166 -5.718 20.395 1.00 43.78 123 CYS A CA 1
ATOM 964 C C . CYS A 1 123 ? 7.049 -6.589 19.491 1.00 43.78 123 CYS A C 1
ATOM 966 O O . CYS A 1 123 ? 6.955 -7.818 19.525 1.00 43.78 123 CYS A O 1
ATOM 968 N N . LEU A 1 124 ? 7.843 -5.964 18.619 1.00 43.88 124 LEU A N 1
ATOM 969 C CA . LEU A 1 124 ? 8.819 -6.684 17.801 1.00 43.88 124 LEU A CA 1
ATOM 970 C C . LEU A 1 124 ? 9.879 -7.279 18.738 1.00 43.88 124 LEU A C 1
ATOM 972 O O . LEU A 1 124 ? 10.456 -6.564 19.551 1.00 43.88 124 LEU A O 1
ATOM 976 N N . LEU A 1 125 ? 10.121 -8.588 18.625 1.00 39.31 125 LEU A N 1
ATOM 977 C CA . LEU A 1 125 ? 10.977 -9.383 19.524 1.00 39.31 125 LEU A CA 1
ATOM 978 C C . LEU A 1 125 ? 12.428 -8.872 19.658 1.00 39.31 125 LEU A C 1
ATOM 980 O O . LEU A 1 125 ? 13.104 -9.238 20.613 1.00 39.31 125 LEU A O 1
ATOM 984 N N . GLU A 1 126 ? 12.889 -8.006 18.752 1.00 42.41 126 GLU A N 1
ATOM 985 C CA . GLU A 1 126 ? 14.221 -7.374 18.780 1.00 42.41 126 GLU A CA 1
ATOM 986 C C . GLU A 1 126 ? 14.212 -5.921 19.298 1.00 42.41 126 GLU A C 1
ATOM 988 O O . GLU A 1 126 ? 15.255 -5.275 19.360 1.00 42.41 126 GLU A O 1
ATOM 993 N N . MET A 1 127 ? 13.048 -5.388 19.684 1.00 43.25 127 MET A N 1
ATOM 994 C CA . MET A 1 127 ? 12.862 -3.994 20.103 1.00 43.25 127 MET A CA 1
ATOM 995 C C . MET A 1 127 ? 12.090 -3.905 21.427 1.00 43.25 127 MET A C 1
ATOM 997 O O . MET A 1 127 ? 11.115 -3.173 21.553 1.00 43.25 127 MET A O 1
ATOM 1001 N N . SER A 1 128 ? 12.542 -4.620 22.457 1.00 42.69 128 SER A N 1
ATOM 1002 C CA . SER A 1 128 ? 11.933 -4.640 23.801 1.00 42.69 128 SER A CA 1
ATOM 1003 C C . SER A 1 128 ? 11.891 -3.278 24.527 1.00 42.69 128 SER A C 1
ATOM 1005 O O . SER A 1 128 ? 11.327 -3.187 25.616 1.00 42.69 128 SER A O 1
ATOM 1007 N N . HIS A 1 129 ? 12.452 -2.220 23.929 1.00 44.72 129 HIS A N 1
ATOM 1008 C CA . HIS A 1 129 ? 12.454 -0.846 24.440 1.00 44.72 129 HIS A CA 1
ATOM 1009 C C . HIS A 1 129 ? 11.604 0.144 23.620 1.00 44.72 129 HIS A C 1
ATOM 1011 O O . HIS A 1 129 ? 11.556 1.318 23.986 1.00 44.72 129 HIS A O 1
ATOM 1017 N N . SER A 1 130 ? 10.950 -0.276 22.529 1.00 45.69 130 SER A N 1
ATOM 1018 C CA . SER A 1 130 ? 10.073 0.605 21.744 1.00 45.69 130 SER A CA 1
ATOM 1019 C C . SER A 1 130 ? 8.597 0.425 22.126 1.00 45.69 130 SER A C 1
ATOM 1021 O O . SER A 1 130 ? 8.190 -0.667 22.535 1.00 45.69 130 SER A O 1
ATOM 1023 N N . PRO A 1 131 ? 7.769 1.488 22.032 1.00 52.88 131 PRO A N 1
ATOM 1024 C CA . PRO A 1 131 ? 6.333 1.346 22.217 1.00 52.88 131 PRO A CA 1
ATOM 1025 C C . PRO A 1 131 ? 5.783 0.362 21.173 1.00 52.88 131 PRO A C 1
ATOM 1027 O O . PRO A 1 131 ? 6.252 0.354 20.030 1.00 52.88 131 PRO A O 1
ATOM 1030 N N . PRO A 1 132 ? 4.806 -0.478 21.546 1.00 56.84 132 PRO A N 1
ATOM 1031 C CA . PRO A 1 132 ? 4.279 -1.483 20.641 1.00 56.84 132 PRO A CA 1
ATOM 1032 C C . PRO A 1 132 ? 3.679 -0.813 19.404 1.00 56.84 132 PRO A C 1
ATOM 1034 O O . PRO A 1 132 ? 2.967 0.185 19.502 1.00 56.84 132 PRO A O 1
ATOM 1037 N N . VAL A 1 133 ? 3.961 -1.363 18.223 1.00 56.50 133 VAL A N 1
ATOM 1038 C CA . VAL A 1 133 ? 3.419 -0.833 16.970 1.00 56.50 133 VAL A CA 1
ATOM 1039 C C . VAL A 1 133 ? 1.950 -1.218 16.900 1.00 56.50 133 VAL A C 1
ATOM 1041 O O . VAL A 1 133 ? 1.610 -2.393 16.784 1.00 56.50 133 VAL A O 1
ATOM 1044 N N . VAL A 1 134 ? 1.072 -0.232 17.015 1.00 59.38 134 VAL A N 1
ATOM 1045 C CA . VAL A 1 134 ? -0.376 -0.451 17.058 1.00 59.38 134 VAL A CA 1
ATOM 1046 C C . VAL A 1 134 ? -1.013 -0.284 15.684 1.00 59.38 134 VAL A C 1
ATOM 1048 O O . VAL A 1 134 ? -1.829 -1.105 15.264 1.00 59.38 134 VAL A O 1
ATOM 1051 N N . VAL A 1 135 ? -0.658 0.798 14.995 1.00 65.25 135 VAL A N 1
ATOM 1052 C CA . VAL A 1 135 ? -1.240 1.170 13.708 1.00 65.25 135 VAL A CA 1
ATOM 1053 C C . VAL A 1 135 ? -0.136 1.652 12.784 1.00 65.25 135 VAL A C 1
ATOM 1055 O O . VAL A 1 135 ? 0.750 2.393 13.202 1.00 65.25 135 VAL A O 1
ATOM 1058 N N . SER A 1 136 ? -0.217 1.256 11.520 1.00 67.75 136 SER A N 1
ATOM 1059 C CA . SER A 1 136 ? 0.538 1.853 10.425 1.00 67.75 136 SER A CA 1
ATOM 1060 C C . SER A 1 136 ? -0.459 2.362 9.393 1.00 67.75 136 SER A C 1
ATOM 1062 O O . SER A 1 136 ? -1.175 1.569 8.787 1.00 67.75 136 SER A O 1
ATOM 1064 N N . ALA A 1 137 ? -0.530 3.680 9.224 1.00 68.75 137 ALA A N 1
ATOM 1065 C CA . ALA A 1 137 ? -1.422 4.322 8.268 1.00 68.75 137 ALA A CA 1
ATOM 1066 C C . ALA A 1 137 ? -0.610 4.958 7.135 1.00 68.75 137 ALA A C 1
ATOM 1068 O O . ALA A 1 137 ? 0.362 5.671 7.384 1.00 68.75 137 ALA A O 1
ATOM 1069 N N . TYR A 1 138 ? -1.025 4.712 5.896 1.00 66.75 138 TYR A N 1
ATOM 1070 C CA . TYR A 1 138 ? -0.508 5.372 4.707 1.00 66.75 138 TYR A CA 1
ATOM 1071 C C . TYR A 1 138 ? -1.687 5.840 3.853 1.00 66.75 138 TYR A C 1
ATOM 1073 O O . TYR A 1 138 ? -2.329 5.037 3.182 1.00 66.75 138 TYR A O 1
ATOM 1081 N N . ALA A 1 139 ? -1.974 7.144 3.887 1.00 72.06 139 ALA A N 1
ATOM 1082 C CA . ALA A 1 139 ? -3.187 7.717 3.298 1.00 72.06 139 ALA A CA 1
ATOM 1083 C C . ALA A 1 139 ? -4.460 6.991 3.787 1.00 72.06 139 ALA A C 1
ATOM 1085 O O . ALA A 1 139 ? -4.739 7.005 4.985 1.00 72.06 139 ALA A O 1
ATOM 1086 N N . ASP A 1 140 ? -5.221 6.379 2.879 1.00 70.00 140 ASP A N 1
ATOM 1087 C CA . ASP A 1 140 ? -6.430 5.601 3.158 1.00 70.00 140 ASP A CA 1
ATOM 1088 C C . ASP A 1 140 ? -6.150 4.147 3.581 1.00 70.00 140 ASP A C 1
ATOM 1090 O O . ASP A 1 140 ? -7.030 3.491 4.143 1.00 70.00 140 ASP A O 1
ATOM 1094 N N . ASP A 1 141 ? -4.927 3.650 3.377 1.00 73.88 141 ASP A N 1
ATOM 1095 C CA . ASP A 1 141 ? -4.524 2.304 3.779 1.00 73.88 141 ASP A CA 1
ATOM 1096 C C . ASP A 1 141 ? -4.099 2.291 5.258 1.00 73.88 141 ASP A C 1
ATOM 1098 O O . ASP A 1 141 ? -2.979 2.666 5.618 1.00 73.88 141 ASP A O 1
ATOM 1102 N N . ILE A 1 142 ? -4.995 1.827 6.132 1.00 80.12 142 ILE A N 1
ATOM 1103 C CA . ILE A 1 142 ? -4.749 1.696 7.575 1.00 80.12 142 ILE A CA 1
ATOM 1104 C C . ILE A 1 142 ? -4.545 0.220 7.937 1.00 80.12 142 ILE A C 1
ATOM 1106 O O . ILE A 1 142 ? -5.442 -0.606 7.784 1.00 80.12 142 ILE A O 1
ATOM 1110 N N . ASN A 1 143 ? -3.372 -0.103 8.480 1.00 81.44 143 ASN A N 1
ATOM 1111 C CA . ASN A 1 143 ? -3.031 -1.418 9.014 1.00 81.44 143 ASN A CA 1
ATOM 1112 C C . ASN A 1 143 ? -3.095 -1.376 10.538 1.00 81.44 143 ASN A C 1
ATOM 1114 O O . ASN A 1 143 ? -2.395 -0.581 11.163 1.00 81.44 143 ASN A O 1
ATOM 1118 N N . ILE A 1 144 ? -3.897 -2.250 11.138 1.00 81.44 144 ILE A N 1
ATOM 1119 C CA . ILE A 1 144 ? -4.118 -2.283 12.587 1.00 81.44 144 ILE A CA 1
ATOM 1120 C C . ILE A 1 144 ? -3.657 -3.628 13.123 1.00 81.44 144 ILE A C 1
ATOM 1122 O O . ILE A 1 144 ? -3.988 -4.678 12.570 1.00 81.44 144 ILE A O 1
ATOM 1126 N N . ILE A 1 145 ? -2.897 -3.589 14.210 1.00 81.69 145 ILE A N 1
ATOM 1127 C CA . ILE A 1 145 ? -2.376 -4.775 14.873 1.00 81.69 145 ILE A CA 1
ATOM 1128 C C . ILE A 1 145 ? -3.213 -5.048 16.120 1.00 81.69 145 ILE A C 1
ATOM 1130 O O . ILE A 1 145 ? -3.375 -4.187 16.981 1.00 81.69 145 ILE A O 1
ATOM 1134 N N . ILE A 1 146 ? -3.735 -6.271 16.205 1.00 80.44 146 ILE A N 1
ATOM 1135 C CA . ILE A 1 146 ? -4.702 -6.703 17.216 1.00 80.44 146 ILE A CA 1
ATOM 1136 C C . ILE A 1 146 ? -4.099 -7.883 17.983 1.00 80.44 146 ILE A C 1
ATOM 1138 O O . ILE A 1 146 ? -3.739 -8.888 17.369 1.00 80.44 146 ILE A O 1
ATOM 1142 N N . GLN A 1 147 ? -4.015 -7.788 19.313 1.00 74.56 147 GLN A N 1
ATOM 1143 C CA . GLN A 1 147 ? -3.523 -8.874 20.170 1.00 74.56 147 GLN A CA 1
ATOM 1144 C C . GLN A 1 147 ? -4.635 -9.749 20.758 1.00 74.56 147 GLN A C 1
ATOM 1146 O O . GLN A 1 147 ? -4.357 -10.849 21.233 1.00 74.56 147 GLN A O 1
ATOM 1151 N N . GLY A 1 148 ? -5.890 -9.297 20.761 1.00 80.19 148 GLY A N 1
ATOM 1152 C CA . GLY A 1 148 ? -6.976 -10.079 21.345 1.00 80.19 148 GLY A CA 1
ATOM 1153 C C . GLY A 1 148 ? -8.352 -9.436 21.235 1.00 80.19 148 GLY A C 1
ATOM 1154 O O . GLY A 1 148 ? -8.550 -8.440 20.544 1.00 80.19 148 GLY A O 1
ATOM 1155 N N . HIS A 1 149 ? -9.320 -10.023 21.938 1.00 81.62 149 HIS A N 1
ATOM 1156 C CA . HIS A 1 149 ? -10.724 -9.606 21.881 1.00 81.62 149 HIS A CA 1
ATOM 1157 C C . HIS A 1 149 ? -10.961 -8.176 22.382 1.00 81.62 149 HIS A C 1
ATOM 1159 O O . HIS A 1 149 ? -11.800 -7.476 21.821 1.00 81.62 149 HIS A O 1
ATOM 1165 N N . THR A 1 150 ? -10.219 -7.734 23.401 1.00 80.25 150 THR A N 1
ATOM 1166 C CA . THR A 1 150 ? -10.328 -6.369 23.941 1.00 80.25 150 THR A CA 1
ATOM 1167 C C . THR A 1 150 ? -9.937 -5.326 22.897 1.00 80.25 150 THR A C 1
ATOM 1169 O O . THR A 1 150 ? -10.690 -4.386 22.676 1.00 80.25 150 THR A O 1
ATOM 1172 N N . ASP A 1 151 ? -8.832 -5.542 22.176 1.00 79.38 151 ASP A N 1
ATOM 1173 C CA . ASP A 1 151 ? -8.383 -4.636 21.111 1.00 79.38 151 ASP A CA 1
ATOM 1174 C C . ASP A 1 151 ? -9.414 -4.537 19.976 1.00 79.38 151 ASP A C 1
ATOM 1176 O O . ASP A 1 151 ? -9.626 -3.466 19.416 1.00 79.38 151 ASP A O 1
ATOM 1180 N N . VAL A 1 152 ? -10.099 -5.641 19.647 1.00 83.81 152 VAL A N 1
ATOM 1181 C CA . VAL A 1 152 ? -11.178 -5.618 18.645 1.00 83.81 152 VAL A CA 1
ATOM 1182 C C . VAL A 1 152 ? -12.366 -4.784 19.113 1.00 83.81 152 VAL A C 1
ATOM 1184 O O . VAL A 1 152 ? -12.994 -4.111 18.296 1.00 83.81 152 VAL A O 1
ATOM 1187 N N . GLN A 1 153 ? -12.702 -4.844 20.399 1.00 80.62 153 GLN A N 1
ATOM 1188 C CA . GLN A 1 153 ? -13.812 -4.074 20.948 1.00 80.62 153 GLN A CA 1
ATOM 1189 C C . GLN A 1 153 ? -13.494 -2.574 20.947 1.00 80.62 153 GLN A C 1
ATOM 1191 O O . GLN A 1 153 ? -14.275 -1.795 20.405 1.00 80.62 153 GLN A O 1
ATOM 1196 N N . GLU A 1 154 ? -12.305 -2.193 21.419 1.00 79.56 154 GLU A N 1
ATOM 1197 C CA . GLU A 1 154 ? -11.814 -0.808 21.358 1.00 79.56 154 GLU A CA 1
ATOM 1198 C C . GLU A 1 154 ? -11.738 -0.296 19.912 1.00 79.56 154 GLU A C 1
ATOM 1200 O O . GLU A 1 154 ? -12.090 0.851 19.629 1.00 79.56 154 GLU A O 1
ATOM 1205 N N . LEU A 1 155 ? -11.330 -1.153 18.968 1.00 81.69 155 LEU A N 1
ATOM 1206 C CA . LEU A 1 155 ? -11.313 -0.815 17.549 1.00 81.69 155 LEU A CA 1
ATOM 1207 C C . LEU A 1 155 ? -12.723 -0.533 17.019 1.00 81.69 155 LEU A C 1
ATOM 1209 O O . LEU A 1 1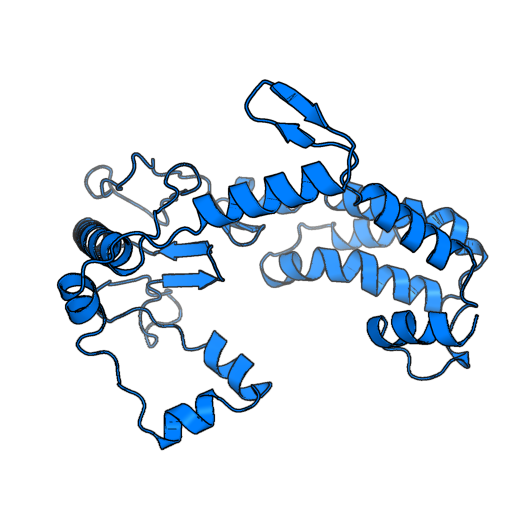55 ? -12.914 0.443 16.301 1.00 81.69 155 LEU A O 1
ATOM 1213 N N . LYS A 1 156 ? -13.715 -1.363 17.360 1.00 81.62 156 LYS A N 1
ATOM 1214 C CA . LYS A 1 156 ? -15.109 -1.149 16.938 1.00 81.62 156 LYS A CA 1
ATOM 1215 C C . LYS A 1 156 ? -15.659 0.168 17.470 1.00 81.62 156 LYS A C 1
ATOM 1217 O O . LYS A 1 156 ? -16.301 0.893 16.718 1.00 81.62 156 LYS A O 1
ATOM 1222 N N . GLU A 1 157 ? -15.402 0.467 18.737 1.00 79.12 157 GLU A N 1
ATOM 1223 C CA . GLU A 1 157 ? -15.849 1.706 19.379 1.00 79.12 157 GLU A CA 1
ATOM 1224 C C . GLU A 1 157 ? -15.165 2.927 18.755 1.00 79.12 157 GLU A C 1
ATOM 1226 O O . GLU A 1 157 ? -15.837 3.887 18.380 1.00 79.12 157 GLU A O 1
ATOM 1231 N N . SER A 1 158 ? -13.852 2.845 18.526 1.00 78.88 158 SER A N 1
ATOM 1232 C CA . SER A 1 158 ? -13.075 3.905 17.873 1.00 78.88 158 SER A CA 1
ATOM 1233 C C . SER A 1 158 ? -13.523 4.150 16.431 1.00 78.88 158 SER A C 1
ATOM 1235 O O . SER A 1 158 ? -13.656 5.300 16.017 1.00 78.88 158 SER A O 1
ATOM 1237 N N . LEU A 1 159 ? -13.783 3.085 15.664 1.00 81.88 159 LEU A N 1
ATOM 1238 C CA . LEU A 1 159 ? -14.300 3.197 14.302 1.00 81.88 159 LEU A CA 1
ATOM 1239 C C . LEU A 1 159 ? -15.707 3.788 14.299 1.00 81.88 159 LEU A C 1
ATOM 1241 O O . LEU A 1 159 ? -15.948 4.713 13.542 1.00 81.88 159 LEU A O 1
ATOM 1245 N N . ALA A 1 160 ? -16.610 3.335 15.172 1.00 76.38 160 ALA A N 1
ATOM 1246 C CA . ALA A 1 160 ? -17.962 3.885 15.249 1.00 76.38 160 ALA A CA 1
ATOM 1247 C C . ALA A 1 160 ? -17.963 5.384 15.596 1.00 76.38 160 ALA A C 1
ATOM 1249 O O . ALA A 1 160 ? -18.744 6.144 15.026 1.00 76.38 160 ALA A O 1
ATOM 1250 N N . LEU A 1 161 ? -17.080 5.818 16.501 1.00 76.44 161 LEU A N 1
ATOM 1251 C CA . LEU A 1 161 ? -16.909 7.234 16.824 1.00 76.44 161 LEU A CA 1
ATOM 1252 C C . LEU A 1 161 ? -16.351 8.015 15.625 1.00 76.44 161 LEU A C 1
ATOM 1254 O O . LEU A 1 161 ? -16.866 9.077 15.282 1.00 76.44 161 LEU A O 1
ATOM 1258 N N . TYR A 1 162 ? -15.332 7.473 14.955 1.00 75.44 162 TYR A N 1
ATOM 1259 C CA . TYR A 1 162 ? -14.727 8.102 13.784 1.00 75.44 162 TYR A CA 1
ATOM 1260 C C . TYR A 1 162 ? -15.695 8.201 12.598 1.00 75.44 162 TYR A C 1
ATOM 1262 O O . TYR A 1 162 ? -15.764 9.251 11.961 1.00 75.44 162 TYR A O 1
ATOM 1270 N N . GLU A 1 163 ? -16.469 7.150 12.315 1.00 78.75 163 GLU A N 1
ATOM 1271 C CA . GLU A 1 163 ? -17.478 7.137 11.250 1.00 78.75 163 GLU A CA 1
ATOM 1272 C C . GLU A 1 163 ? -18.554 8.205 11.500 1.00 78.75 163 GLU A C 1
ATOM 1274 O O . GLU A 1 163 ? -18.932 8.918 10.575 1.00 78.75 163 GLU A O 1
ATOM 1279 N N . LYS A 1 164 ? -18.989 8.389 12.756 1.00 74.50 164 LYS A N 1
ATOM 1280 C CA . LYS A 1 164 ? -19.929 9.461 13.134 1.00 74.50 164 LYS A CA 1
ATOM 1281 C C . LYS A 1 164 ? -19.327 10.861 13.015 1.00 74.50 164 LYS A C 1
ATOM 1283 O O . LYS A 1 164 ? -20.006 11.780 12.571 1.00 74.50 164 LYS A O 1
ATOM 1288 N N . ALA A 1 165 ? -18.072 11.031 13.428 1.00 70.00 165 ALA A N 1
ATOM 1289 C CA . ALA A 1 165 ? -17.422 12.339 13.467 1.00 70.00 165 ALA A CA 1
ATOM 1290 C C . ALA A 1 165 ? -16.950 12.824 12.086 1.00 70.00 165 ALA A C 1
ATOM 1292 O O . ALA A 1 165 ? -16.912 14.026 11.838 1.00 70.00 165 ALA A O 1
ATOM 1293 N N . SER A 1 166 ? -16.565 11.908 11.193 1.00 72.44 166 SER A N 1
ATOM 1294 C CA . SER A 1 166 ? -15.967 12.233 9.888 1.00 72.44 166 SER A CA 1
ATOM 1295 C C . SER A 1 166 ? -16.863 11.919 8.690 1.00 72.44 166 SER A C 1
ATOM 1297 O O . SER A 1 166 ? -16.489 12.241 7.563 1.00 72.44 166 SER A O 1
ATOM 1299 N N . SER A 1 167 ? -18.002 11.249 8.906 1.00 74.62 167 SER A N 1
ATOM 1300 C CA . SER A 1 167 ? -18.849 10.656 7.856 1.00 74.62 167 SER A CA 1
ATOM 1301 C C . SER A 1 167 ? -18.124 9.657 6.932 1.00 74.62 167 SER A C 1
ATOM 1303 O O . SER A 1 167 ? -18.697 9.165 5.958 1.00 74.62 167 SER A O 1
ATOM 1305 N N . ALA A 1 168 ? -16.866 9.308 7.229 1.00 74.44 168 ALA A N 1
ATOM 1306 C CA . ALA A 1 168 ? -16.137 8.265 6.524 1.00 74.44 168 ALA A CA 1
ATOM 1307 C C . ALA A 1 168 ? -16.719 6.889 6.873 1.00 74.44 168 ALA A C 1
ATOM 1309 O O . ALA A 1 168 ? -17.265 6.685 7.953 1.00 74.44 168 ALA A O 1
ATOM 1310 N N . ARG A 1 169 ? -16.583 5.920 5.964 1.00 81.06 169 ARG A N 1
ATOM 1311 C CA . ARG A 1 169 ? -17.021 4.535 6.186 1.00 81.06 169 ARG A CA 1
ATOM 1312 C C . ARG A 1 169 ? -15.897 3.565 5.891 1.00 81.06 169 ARG A C 1
ATOM 1314 O O . ARG A 1 169 ? -15.208 3.696 4.877 1.00 81.06 169 ARG A O 1
ATOM 1321 N N . VAL A 1 170 ? -15.759 2.545 6.732 1.00 82.38 170 VAL A N 1
ATOM 1322 C CA . VAL A 1 170 ? -14.793 1.472 6.482 1.00 82.38 170 VAL A CA 1
ATOM 1323 C C . VAL A 1 170 ? -15.258 0.607 5.310 1.00 82.38 170 VAL A C 1
ATOM 1325 O O . VAL A 1 170 ? -16.381 0.098 5.282 1.00 82.38 170 VAL A O 1
ATOM 1328 N N . ASN A 1 171 ? -14.374 0.389 4.334 1.00 86.50 171 ASN A N 1
ATOM 1329 C CA . ASN A 1 171 ? -14.642 -0.516 3.220 1.00 86.50 171 ASN A CA 1
ATOM 1330 C C . ASN A 1 171 ? -14.294 -1.966 3.585 1.00 86.50 171 ASN A C 1
ATOM 1332 O O . ASN A 1 171 ? -13.268 -2.500 3.162 1.00 86.50 171 ASN A O 1
ATOM 1336 N N . TRP A 1 172 ? -15.193 -2.616 4.323 1.00 86.94 172 TRP A N 1
ATOM 1337 C CA . TRP A 1 172 ? -15.022 -3.996 4.789 1.00 86.94 172 TRP A CA 1
ATOM 1338 C C . TRP A 1 172 ? -14.773 -5.016 3.668 1.00 86.94 172 TRP A C 1
ATOM 1340 O O . TRP A 1 172 ? -14.110 -6.020 3.897 1.00 86.94 172 TRP A O 1
ATOM 1350 N N . GLY A 1 173 ? -15.256 -4.758 2.446 1.00 84.25 173 GLY A N 1
ATOM 1351 C CA . GLY A 1 173 ? -15.033 -5.636 1.291 1.00 84.25 173 GLY A CA 1
ATOM 1352 C C . GLY A 1 173 ? -13.604 -5.595 0.738 1.00 84.25 173 GLY A C 1
ATOM 1353 O O . GLY A 1 173 ? -13.197 -6.520 0.040 1.00 84.25 173 GLY A O 1
ATOM 1354 N N . LYS A 1 174 ? -12.846 -4.535 1.044 1.00 84.12 174 LYS A N 1
ATOM 1355 C CA . LYS A 1 174 ? -11.412 -4.419 0.736 1.00 84.12 174 LYS A CA 1
ATOM 1356 C C . LYS A 1 174 ? -10.520 -4.731 1.939 1.00 84.12 174 LYS A C 1
ATOM 1358 O O . LYS A 1 174 ? -9.315 -4.876 1.766 1.00 84.12 174 LYS A O 1
ATOM 1363 N N . SER A 1 175 ? -11.090 -4.804 3.139 1.00 86.69 175 SER A N 1
ATOM 1364 C CA . SER A 1 175 ? -10.351 -5.106 4.359 1.00 86.69 175 SER A CA 1
ATOM 1365 C C . SER A 1 175 ? -9.998 -6.591 4.428 1.00 86.69 175 SER A C 1
ATOM 1367 O O . SER A 1 175 ? -10.863 -7.463 4.368 1.00 86.69 175 SER A O 1
ATOM 1369 N N . GLU A 1 176 ? -8.715 -6.876 4.610 1.00 88.00 176 GLU A N 1
ATOM 1370 C CA . GLU A 1 176 ? -8.188 -8.225 4.799 1.00 88.00 176 GLU A CA 1
ATOM 1371 C C . GLU A 1 176 ? -7.595 -8.356 6.202 1.00 88.00 176 GLU A C 1
ATOM 1373 O O . GLU A 1 176 ? -7.127 -7.382 6.790 1.00 88.00 176 GLU A O 1
ATOM 1378 N N . ALA A 1 177 ? -7.595 -9.572 6.747 1.00 89.19 177 ALA A N 1
ATOM 1379 C CA . ALA A 1 177 ? -6.978 -9.853 8.034 1.00 89.19 177 ALA A CA 1
ATOM 1380 C C . ALA A 1 177 ? -6.152 -11.133 7.961 1.00 89.19 177 ALA A C 1
ATOM 1382 O O . ALA A 1 177 ? -6.592 -12.136 7.396 1.00 89.19 177 ALA A O 1
ATOM 1383 N N . VAL A 1 178 ? -4.964 -11.116 8.560 1.00 89.06 178 VAL A N 1
ATOM 1384 C CA . VAL A 1 178 ? -4.057 -12.265 8.596 1.00 89.06 178 VAL A CA 1
ATOM 1385 C C . VAL A 1 178 ? -3.639 -12.572 10.027 1.00 89.06 178 VAL A C 1
ATOM 1387 O O . VAL A 1 178 ? -3.320 -11.673 10.801 1.00 89.06 178 VAL A O 1
ATOM 1390 N N . LEU A 1 179 ? -3.642 -13.856 10.381 1.00 86.88 179 LEU A N 1
ATOM 1391 C CA . LEU A 1 179 ? -3.118 -14.323 11.660 1.00 86.88 179 LEU A CA 1
ATOM 1392 C C . LEU A 1 179 ? -1.596 -14.387 11.602 1.00 86.88 179 LEU A C 1
ATOM 1394 O O . LEU A 1 179 ? -1.027 -15.044 10.729 1.00 86.88 179 LEU A O 1
ATOM 1398 N N . VAL A 1 180 ? -0.950 -13.746 12.571 1.00 79.38 180 VAL A N 1
ATOM 1399 C CA . VAL A 1 180 ? 0.506 -13.747 12.728 1.00 79.38 180 VAL A CA 1
ATOM 1400 C C . VAL A 1 180 ? 0.859 -14.498 14.008 1.00 79.38 180 VAL A C 1
ATOM 1402 O O . VAL A 1 180 ? 0.327 -14.190 15.072 1.00 79.38 180 VAL A O 1
ATOM 1405 N N . GLY A 1 181 ? 1.747 -15.489 13.910 1.00 75.81 181 GLY A N 1
ATOM 1406 C CA . GLY A 1 181 ? 2.168 -16.317 15.044 1.00 75.81 181 GLY A CA 1
ATOM 1407 C C . GLY A 1 181 ? 1.267 -17.527 15.317 1.00 75.81 181 GLY A C 1
ATOM 1408 O O . GLY A 1 181 ? 0.432 -17.919 14.499 1.00 75.81 181 GLY A O 1
ATOM 1409 N N . GLN A 1 182 ? 1.477 -18.162 16.472 1.00 76.62 182 GLN A N 1
ATOM 1410 C CA . GLN A 1 182 ? 0.737 -19.356 16.882 1.00 76.62 182 GLN A CA 1
ATOM 1411 C C . GLN A 1 182 ? -0.477 -18.969 17.730 1.00 76.62 182 GLN A C 1
ATOM 1413 O O . GLN A 1 182 ? -0.327 -18.472 18.841 1.00 76.62 182 GLN A O 1
ATOM 1418 N N . TRP A 1 183 ? -1.675 -19.240 17.213 1.00 79.38 183 TRP A N 1
ATOM 1419 C CA . TRP A 1 183 ? -2.945 -18.961 17.888 1.00 79.38 183 TRP A CA 1
ATOM 1420 C C . TRP A 1 183 ? -3.676 -20.254 18.234 1.00 79.38 183 TRP A C 1
ATOM 1422 O O . TRP A 1 183 ? -3.788 -21.153 17.393 1.00 79.38 183 TRP A O 1
ATOM 1432 N N . ARG A 1 184 ? -4.227 -20.335 19.449 1.00 80.81 184 ARG A N 1
ATOM 1433 C CA . ARG A 1 184 ? -5.154 -21.409 19.825 1.00 80.81 184 ARG A CA 1
ATOM 1434 C C . ARG A 1 184 ? -6.526 -21.108 19.233 1.00 80.81 184 ARG A C 1
ATOM 1436 O O . ARG A 1 184 ? -6.926 -19.955 19.141 1.00 80.81 184 ARG A O 1
ATOM 1443 N N . VAL A 1 185 ? -7.266 -22.149 18.852 1.00 73.25 185 VAL A N 1
ATOM 1444 C CA . VAL A 1 185 ? -8.564 -22.018 18.158 1.00 73.25 185 VAL A CA 1
ATOM 1445 C C . VAL A 1 185 ? -9.589 -21.197 18.961 1.00 73.25 185 VAL A C 1
ATOM 1447 O O . VAL A 1 185 ? -10.431 -20.546 18.355 1.00 73.25 185 VAL A O 1
ATOM 1450 N N . GLY A 1 186 ? -9.489 -21.180 20.295 1.00 74.06 186 GLY A N 1
ATOM 1451 C CA . GLY A 1 186 ? -10.363 -20.394 21.177 1.00 74.06 186 GLY A CA 1
ATOM 1452 C C . GLY A 1 186 ? -9.928 -18.947 21.434 1.00 74.06 186 GLY A C 1
ATOM 1453 O O . GLY A 1 186 ? -10.741 -18.173 21.921 1.00 74.06 186 GLY A O 1
ATOM 1454 N N . ASP A 1 187 ? -8.692 -18.577 21.089 1.00 79.62 187 ASP A N 1
ATOM 1455 C CA . ASP A 1 187 ? -8.135 -17.246 21.383 1.00 79.62 187 ASP A CA 1
ATOM 1456 C C . ASP A 1 187 ? -8.242 -16.289 20.181 1.00 79.62 187 ASP A C 1
ATOM 1458 O O . ASP A 1 187 ? -7.872 -15.121 20.276 1.00 79.62 187 ASP A O 1
ATOM 1462 N N . ILE A 1 188 ? -8.710 -16.781 19.026 1.00 84.00 188 ILE A N 1
ATOM 1463 C CA . ILE A 1 188 ? -8.814 -15.994 17.792 1.00 84.00 188 ILE A CA 1
ATOM 1464 C C . ILE A 1 188 ? -10.026 -15.057 17.889 1.00 84.00 188 ILE A C 1
ATOM 1466 O O . ILE A 1 188 ? -11.164 -15.536 17.940 1.00 84.00 188 ILE A O 1
ATOM 1470 N N . PRO A 1 189 ? -9.827 -13.728 17.838 1.00 84.12 189 PRO A N 1
ATOM 1471 C CA . PRO A 1 189 ? -10.919 -12.800 18.058 1.00 84.12 189 PRO A CA 1
ATOM 1472 C C . PRO A 1 189 ? -11.848 -12.670 16.849 1.00 84.12 189 PRO A C 1
ATOM 1474 O O . PRO A 1 189 ? -11.430 -12.754 15.697 1.00 84.12 189 PRO A O 1
ATOM 1477 N N . SER A 1 190 ? -13.137 -12.438 17.095 1.00 85.62 190 SER A N 1
ATOM 1478 C CA . SER A 1 190 ? -14.134 -12.237 16.036 1.00 85.62 190 SER A CA 1
ATOM 1479 C C . SER A 1 190 ? -14.056 -10.818 15.464 1.00 85.62 190 SER A C 1
ATOM 1481 O O . SER A 1 190 ? -14.359 -9.856 16.176 1.00 85.62 190 SER A O 1
ATOM 1483 N N . LEU A 1 191 ? -13.702 -10.681 14.186 1.00 86.62 191 LEU A N 1
ATOM 1484 C CA . LEU A 1 191 ? -13.548 -9.384 13.522 1.00 86.62 191 LEU A CA 1
ATOM 1485 C C . LEU A 1 191 ? -14.890 -8.726 13.135 1.00 86.62 191 LEU A C 1
ATOM 1487 O O . LEU A 1 191 ? -15.862 -9.430 12.849 1.00 86.62 191 LEU A O 1
ATOM 1491 N N . PRO A 1 192 ? -14.959 -7.380 13.105 1.00 84.56 192 PRO A N 1
ATOM 1492 C CA . PRO A 1 192 ? -16.090 -6.644 12.537 1.00 84.56 192 PRO A CA 1
ATOM 1493 C C . PRO A 1 192 ? -16.198 -6.813 11.011 1.00 84.56 192 PRO A C 1
ATOM 1495 O O . PRO A 1 192 ? -15.275 -7.281 10.347 1.00 84.56 192 PRO A O 1
ATOM 1498 N N . GLY A 1 193 ? -17.352 -6.440 10.448 1.00 81.12 193 GLY A N 1
ATOM 1499 C CA . GLY A 1 193 ? -17.533 -6.334 8.993 1.00 81.12 193 GLY A CA 1
ATOM 1500 C C . GLY A 1 193 ? -17.551 -7.656 8.217 1.00 81.12 193 GLY A C 1
ATOM 1501 O O . GLY A 1 193 ? -17.511 -7.637 6.992 1.00 81.12 193 GLY A O 1
ATOM 1502 N N . GLY A 1 194 ? -17.601 -8.806 8.900 1.00 82.88 194 GLY A N 1
ATOM 1503 C CA . GLY A 1 194 ? -17.607 -10.126 8.257 1.00 82.88 194 GLY A CA 1
ATOM 1504 C C . GLY A 1 194 ? -16.244 -10.578 7.718 1.00 82.88 194 GLY A C 1
ATOM 1505 O O . GLY A 1 194 ? -16.181 -11.575 6.993 1.00 82.88 194 GLY A O 1
ATOM 1506 N N . ILE A 1 195 ? -15.160 -9.882 8.078 1.00 87.06 195 ILE A N 1
ATOM 1507 C CA . ILE A 1 195 ? -13.799 -10.253 7.681 1.00 87.06 195 ILE A CA 1
ATOM 1508 C C . ILE A 1 195 ? -13.444 -11.615 8.284 1.00 87.06 195 ILE A C 1
ATOM 1510 O O . ILE A 1 195 ? -13.686 -11.885 9.463 1.00 87.06 195 ILE A O 1
ATOM 1514 N N . ARG A 1 196 ? -12.826 -12.479 7.475 1.00 85.50 196 ARG A N 1
ATOM 1515 C CA . ARG A 1 196 ? -12.293 -13.768 7.923 1.00 85.50 196 ARG A CA 1
ATOM 1516 C C . ARG A 1 196 ? -10.781 -13.703 8.041 1.00 85.50 196 ARG A C 1
ATOM 1518 O O . ARG A 1 196 ? -10.106 -13.154 7.178 1.00 85.50 196 ARG A O 1
ATOM 1525 N N . TRP A 1 197 ? -10.260 -14.345 9.078 1.00 86.88 197 TRP A N 1
ATOM 1526 C CA . TRP A 1 197 ? -8.827 -14.510 9.267 1.00 86.88 197 TRP A CA 1
ATOM 1527 C C . TRP A 1 197 ? -8.211 -15.408 8.192 1.00 86.88 197 TRP A C 1
ATOM 1529 O O . TRP A 1 197 ? -8.498 -16.605 8.115 1.00 86.88 197 TRP A O 1
ATOM 1539 N N . GLY A 1 198 ? -7.319 -14.835 7.391 1.00 85.50 198 GLY A N 1
ATOM 1540 C CA . GLY A 1 198 ? -6.399 -15.560 6.529 1.00 85.50 198 GLY A CA 1
ATOM 1541 C C . GLY A 1 198 ? -5.188 -16.094 7.301 1.00 85.50 198 GLY A C 1
ATOM 1542 O O . GLY A 1 198 ? -4.826 -15.594 8.365 1.00 85.50 198 GLY A O 1
ATOM 1543 N N . ARG A 1 199 ? -4.532 -17.122 6.748 1.00 81.75 199 ARG A N 1
ATOM 1544 C CA . ARG A 1 199 ? -3.282 -17.701 7.296 1.00 81.75 199 ARG A CA 1
ATOM 1545 C C . ARG A 1 199 ? -2.078 -17.587 6.362 1.00 81.75 199 ARG A C 1
ATOM 1547 O O . ARG A 1 199 ? -0.964 -17.891 6.761 1.00 81.75 199 ARG A O 1
ATOM 1554 N N . ARG A 1 200 ? -2.302 -17.206 5.102 1.00 83.00 200 ARG A N 1
ATOM 1555 C CA . ARG A 1 200 ? -1.261 -17.230 4.063 1.00 83.00 200 ARG A CA 1
ATOM 1556 C C . ARG A 1 200 ? -0.461 -15.938 4.011 1.00 83.00 200 ARG A C 1
ATOM 1558 O O . ARG A 1 200 ? 0.753 -15.993 3.837 1.00 83.00 200 ARG A O 1
ATOM 1565 N N . GLY A 1 201 ? -1.136 -14.806 4.152 1.00 85.69 201 GLY A N 1
ATOM 1566 C CA . GLY A 1 201 ? -0.534 -13.492 4.023 1.00 85.69 201 GLY A CA 1
ATOM 1567 C C . GLY A 1 201 ? -1.569 -12.410 3.749 1.00 85.69 201 GLY A C 1
ATOM 1568 O O . GLY A 1 201 ? -2.759 -12.705 3.649 1.00 85.69 201 GLY A O 1
ATOM 1569 N N . ILE A 1 202 ? -1.085 -11.180 3.642 1.00 87.06 202 ILE A N 1
ATOM 1570 C CA . ILE A 1 202 ? -1.846 -9.968 3.343 1.00 87.06 202 ILE A CA 1
ATOM 1571 C C . ILE A 1 202 ? -1.041 -9.099 2.375 1.00 87.06 202 ILE A C 1
ATOM 1573 O O . ILE A 1 202 ? 0.193 -9.140 2.364 1.00 87.06 202 ILE A O 1
ATOM 1577 N N . LYS A 1 203 ? -1.725 -8.321 1.539 1.00 84.06 203 LYS A N 1
ATOM 1578 C CA . LYS A 1 203 ? -1.075 -7.361 0.647 1.00 84.06 203 LYS A CA 1
ATOM 1579 C C . LYS A 1 203 ? -1.070 -5.969 1.276 1.00 84.06 203 LYS A C 1
ATOM 1581 O O . LYS A 1 203 ? -2.127 -5.383 1.457 1.00 84.06 203 LYS A O 1
ATOM 1586 N N . VAL A 1 204 ? 0.115 -5.415 1.520 1.00 80.25 204 VAL A N 1
ATOM 1587 C CA . VAL A 1 204 ? 0.300 -4.071 2.092 1.00 80.25 204 VAL A CA 1
ATOM 1588 C C . VAL A 1 204 ? 1.145 -3.240 1.133 1.00 80.25 204 VAL A C 1
ATOM 1590 O O . VAL A 1 204 ? 2.210 -3.684 0.707 1.00 80.25 204 VAL A O 1
ATOM 1593 N N . LEU A 1 205 ? 0.652 -2.064 0.726 1.00 75.88 205 LEU A N 1
ATOM 1594 C CA . LEU A 1 205 ? 1.354 -1.135 -0.180 1.00 75.88 205 LEU A CA 1
ATOM 1595 C C . LEU A 1 205 ? 1.882 -1.791 -1.472 1.00 75.88 205 LEU A C 1
ATOM 1597 O O . LEU A 1 205 ? 2.948 -1.470 -1.995 1.00 75.88 205 LEU A O 1
ATOM 1601 N N . GLY A 1 206 ? 1.135 -2.760 -2.008 1.00 76.69 206 GLY A N 1
ATOM 1602 C CA . GLY A 1 206 ? 1.523 -3.470 -3.229 1.00 76.69 206 GLY A CA 1
ATOM 1603 C C . GLY A 1 206 ? 2.507 -4.629 -3.036 1.00 76.69 206 GLY A C 1
ATOM 1604 O O . GLY A 1 206 ? 2.887 -5.236 -4.039 1.00 76.69 206 GLY A O 1
ATOM 1605 N N . VAL A 1 207 ? 2.876 -4.957 -1.795 1.00 80.56 207 VAL A N 1
ATOM 1606 C CA . VAL A 1 207 ? 3.765 -6.068 -1.430 1.00 80.56 207 VAL A CA 1
ATOM 1607 C C . VAL A 1 207 ? 2.969 -7.151 -0.703 1.00 80.56 207 VAL A C 1
ATOM 1609 O O . VAL A 1 207 ? 2.232 -6.869 0.238 1.00 80.56 207 VAL A O 1
ATOM 1612 N N . GLN A 1 208 ? 3.095 -8.399 -1.146 1.00 85.31 208 GLN A N 1
ATOM 1613 C CA . GLN A 1 208 ? 2.533 -9.562 -0.465 1.00 85.31 208 GLN A CA 1
ATOM 1614 C C . GLN A 1 208 ? 3.430 -9.972 0.711 1.00 85.31 208 GLN A C 1
ATOM 1616 O O . GLN A 1 208 ? 4.566 -10.396 0.507 1.00 85.31 208 GLN A O 1
ATOM 1621 N N . LEU A 1 209 ? 2.920 -9.874 1.935 1.00 81.94 209 LEU A N 1
ATOM 1622 C CA . LEU A 1 209 ? 3.607 -10.272 3.165 1.00 81.94 209 LEU A CA 1
ATOM 1623 C C . LEU A 1 209 ? 2.944 -11.522 3.745 1.00 81.94 209 LEU A C 1
ATOM 1625 O O . LEU A 1 209 ? 1.725 -11.656 3.684 1.00 81.94 209 LEU A O 1
ATOM 1629 N N . GLY A 1 210 ? 3.721 -12.440 4.319 1.00 84.50 210 GLY A N 1
ATOM 1630 C CA . GLY A 1 210 ? 3.192 -13.667 4.922 1.00 84.50 210 GLY A CA 1
ATOM 1631 C C . GLY A 1 210 ? 4.117 -14.864 4.738 1.00 84.50 210 GLY A C 1
ATOM 1632 O O . GLY A 1 210 ? 5.335 -14.725 4.809 1.00 84.50 210 GLY A O 1
ATOM 1633 N N . THR A 1 211 ? 3.523 -16.031 4.493 1.00 83.69 211 THR A N 1
ATOM 1634 C CA . THR A 1 211 ? 4.231 -17.287 4.190 1.00 83.69 211 THR A CA 1
ATOM 1635 C C . THR A 1 211 ? 5.177 -17.138 2.997 1.00 83.69 211 THR A C 1
ATOM 1637 O O . THR A 1 211 ? 4.915 -16.347 2.090 1.00 83.69 211 THR A O 1
ATOM 1640 N N . GLU A 1 212 ? 6.253 -17.928 2.953 1.00 81.12 212 GLU A N 1
ATOM 1641 C CA . GLU A 1 212 ? 7.222 -17.891 1.846 1.00 81.12 212 GLU A CA 1
ATOM 1642 C C . GLU A 1 212 ? 6.553 -18.084 0.477 1.00 81.12 212 GLU A C 1
ATOM 1644 O O . GLU A 1 212 ? 6.867 -17.389 -0.484 1.00 81.12 212 GLU A O 1
ATOM 1649 N N . GLU A 1 213 ? 5.575 -18.987 0.391 1.00 83.81 213 GLU A N 1
ATOM 1650 C CA . GLU A 1 213 ? 4.781 -19.230 -0.819 1.00 83.81 213 GLU A CA 1
ATOM 1651 C C . GLU A 1 213 ? 3.997 -17.995 -1.265 1.00 83.81 213 GLU A C 1
ATOM 1653 O O . GLU A 1 213 ? 3.907 -17.705 -2.455 1.00 83.81 213 GLU A O 1
ATOM 1658 N N . PHE A 1 214 ? 3.433 -17.253 -0.312 1.00 84.19 214 PHE A N 1
ATOM 1659 C CA . PHE A 1 214 ? 2.716 -16.019 -0.600 1.00 84.19 214 PHE A CA 1
ATOM 1660 C C . PHE A 1 214 ? 3.680 -14.897 -1.002 1.00 84.19 214 PHE A C 1
ATOM 1662 O O . PHE A 1 214 ? 3.390 -14.136 -1.922 1.00 84.19 214 PHE A O 1
ATOM 1669 N N . GLN A 1 215 ? 4.867 -14.841 -0.389 1.00 82.50 215 GLN A N 1
ATOM 1670 C CA . GLN A 1 215 ? 5.898 -13.872 -0.755 1.00 82.50 215 GLN A CA 1
ATOM 1671 C C . GLN A 1 215 ? 6.493 -14.127 -2.147 1.00 82.50 215 GLN A C 1
ATOM 1673 O O . GLN A 1 215 ? 6.856 -13.165 -2.826 1.00 82.50 215 GLN A O 1
ATOM 1678 N N . LYS A 1 216 ? 6.553 -15.381 -2.621 1.00 84.94 216 LYS A N 1
ATOM 1679 C CA . LYS A 1 216 ? 7.007 -15.708 -3.990 1.00 84.94 216 LYS A CA 1
ATOM 1680 C C . LYS A 1 216 ? 6.176 -15.006 -5.068 1.00 84.94 216 LYS A C 1
ATOM 1682 O O . LYS A 1 216 ? 6.742 -14.560 -6.066 1.00 84.94 216 LYS A O 1
ATOM 1687 N N . GLN A 1 217 ? 4.885 -14.782 -4.818 1.00 86.50 217 GLN A N 1
ATOM 1688 C CA . GLN A 1 217 ? 3.992 -14.064 -5.737 1.00 86.50 217 GLN A CA 1
ATOM 1689 C C . GLN A 1 217 ? 4.429 -12.612 -5.994 1.00 86.50 217 GLN A C 1
ATOM 1691 O O . GLN A 1 217 ? 4.087 -12.040 -7.029 1.00 86.50 217 GLN A O 1
ATOM 1696 N N . ASN A 1 218 ? 5.234 -12.008 -5.107 1.00 84.75 218 ASN A N 1
ATOM 1697 C CA . ASN A 1 218 ? 5.810 -10.684 -5.359 1.00 84.75 218 ASN A CA 1
ATOM 1698 C C . ASN A 1 218 ? 6.736 -10.671 -6.577 1.00 84.75 218 ASN A C 1
ATOM 1700 O O . ASN A 1 218 ? 6.871 -9.631 -7.232 1.00 84.75 218 ASN A O 1
ATOM 1704 N N . TRP A 1 219 ? 7.400 -11.793 -6.849 1.00 87.19 219 TRP A N 1
ATOM 1705 C CA . TRP A 1 219 ? 8.429 -11.924 -7.876 1.00 87.19 219 TRP A CA 1
ATOM 1706 C C . TRP A 1 219 ? 7.888 -12.524 -9.179 1.00 87.19 219 TRP A C 1
ATOM 1708 O O . TRP A 1 219 ? 8.512 -12.378 -10.230 1.00 87.19 219 TRP A O 1
ATOM 1718 N N . GLU A 1 220 ? 6.691 -13.113 -9.143 1.00 88.19 220 GLU A N 1
ATOM 1719 C CA . GLU A 1 220 ? 6.020 -13.661 -10.320 1.00 88.19 220 GLU A CA 1
ATOM 1720 C C . GLU A 1 220 ? 5.738 -12.579 -11.377 1.00 88.19 220 GLU A C 1
ATOM 1722 O O . GLU A 1 220 ? 5.211 -11.490 -11.106 1.00 88.19 220 GLU A O 1
ATOM 1727 N N . GLY A 1 221 ? 6.143 -12.872 -12.615 1.00 84.75 221 GLY A N 1
ATOM 1728 C CA . GLY A 1 221 ? 5.998 -11.974 -13.760 1.00 84.75 221 GLY A CA 1
ATOM 1729 C C . GLY A 1 221 ? 6.803 -10.674 -13.659 1.00 84.75 221 GLY A C 1
ATOM 1730 O O . GLY A 1 221 ? 6.549 -9.738 -14.420 1.00 84.75 221 GLY A O 1
ATOM 1731 N N . VAL A 1 222 ? 7.746 -10.554 -12.713 1.00 87.00 222 VAL A N 1
ATOM 1732 C CA . VAL A 1 222 ? 8.630 -9.380 -12.630 1.00 87.00 222 VAL A CA 1
ATOM 1733 C C . VAL A 1 222 ? 9.544 -9.314 -13.850 1.00 87.00 222 VAL A C 1
ATOM 1735 O O . VAL A 1 222 ? 9.647 -8.246 -14.453 1.00 87.00 222 VAL A O 1
ATOM 1738 N N . LEU A 1 223 ? 10.137 -10.440 -14.248 1.00 84.31 223 LEU A N 1
ATOM 1739 C CA . LEU A 1 223 ? 10.980 -10.525 -15.443 1.00 84.31 223 LEU A CA 1
ATOM 1740 C C . LEU A 1 223 ? 10.189 -10.176 -16.702 1.00 84.31 223 LEU A C 1
ATOM 1742 O O . LEU A 1 223 ? 10.592 -9.271 -17.425 1.00 84.31 223 LEU A O 1
ATOM 1746 N N . ASP A 1 224 ? 9.005 -10.764 -16.882 1.00 88.19 224 ASP A N 1
ATOM 1747 C CA . ASP A 1 224 ? 8.138 -10.467 -18.028 1.00 88.19 224 ASP A CA 1
ATOM 1748 C C . ASP A 1 224 ? 7.767 -8.981 -18.090 1.00 88.19 224 ASP A C 1
ATOM 1750 O O . ASP A 1 224 ? 7.758 -8.367 -19.154 1.00 88.19 224 ASP A O 1
ATOM 1754 N N . LYS A 1 225 ? 7.490 -8.352 -16.938 1.00 86.25 225 LYS A N 1
ATOM 1755 C CA . LYS A 1 225 ? 7.209 -6.910 -16.865 1.00 86.25 225 LYS A CA 1
ATOM 1756 C C . LYS A 1 225 ? 8.434 -6.072 -17.212 1.00 86.25 225 LYS A C 1
ATOM 1758 O O . LYS A 1 225 ? 8.278 -5.033 -17.857 1.00 86.25 225 LYS A O 1
ATOM 1763 N N . VAL A 1 226 ? 9.622 -6.477 -16.766 1.00 85.38 226 VAL A N 1
ATOM 1764 C CA . VAL A 1 226 ? 10.882 -5.799 -17.090 1.00 85.38 226 VAL A CA 1
ATOM 1765 C C . VAL A 1 226 ? 11.177 -5.937 -18.583 1.00 85.38 226 VAL A C 1
ATOM 1767 O O . VAL A 1 226 ? 11.381 -4.920 -19.244 1.00 85.38 226 VAL A O 1
ATOM 1770 N N . GLU A 1 227 ? 11.075 -7.134 -19.154 1.00 85.38 227 GLU A N 1
ATOM 1771 C CA . GLU A 1 227 ? 11.269 -7.373 -20.584 1.00 85.38 227 GLU A CA 1
ATOM 1772 C C . GLU A 1 227 ? 10.216 -6.642 -21.433 1.00 85.38 227 GLU A C 1
ATOM 1774 O O . GLU A 1 227 ? 10.544 -5.962 -22.407 1.00 85.38 227 GLU A O 1
ATOM 1779 N N . ALA A 1 228 ? 8.943 -6.664 -21.036 1.00 85.94 228 ALA A N 1
ATOM 1780 C CA . ALA A 1 228 ? 7.877 -5.920 -21.710 1.00 85.94 228 ALA A CA 1
ATOM 1781 C C . ALA A 1 228 ? 8.078 -4.396 -21.631 1.00 85.94 228 ALA A C 1
ATOM 1783 O O . ALA A 1 228 ? 7.639 -3.650 -22.512 1.00 85.94 228 ALA A O 1
ATOM 1784 N N . LYS A 1 229 ? 8.728 -3.896 -20.575 1.00 82.19 229 LYS A N 1
ATOM 1785 C CA . LYS A 1 229 ? 9.124 -2.489 -20.480 1.00 82.19 229 LYS A CA 1
ATOM 1786 C C . LYS A 1 229 ? 10.316 -2.191 -21.385 1.00 82.19 229 LYS A C 1
ATOM 1788 O O . LYS A 1 229 ? 10.239 -1.219 -22.129 1.00 82.19 229 LYS A O 1
ATOM 1793 N N . LEU A 1 230 ? 11.365 -3.013 -21.359 1.00 82.88 230 LEU A N 1
ATOM 1794 C CA . LEU A 1 230 ? 12.591 -2.829 -22.145 1.00 82.88 230 LEU A CA 1
ATOM 1795 C C . LEU A 1 230 ? 12.365 -3.011 -23.651 1.00 82.88 230 LEU A C 1
ATOM 1797 O O . LEU A 1 230 ? 12.895 -2.246 -24.454 1.00 82.88 230 LEU A O 1
ATOM 1801 N N . SER A 1 231 ? 11.513 -3.951 -24.054 1.00 83.06 231 SER A N 1
ATOM 1802 C CA . SER A 1 231 ? 11.168 -4.209 -25.459 1.00 83.06 231 SER A CA 1
ATOM 1803 C C . SER A 1 231 ? 10.593 -2.984 -26.175 1.00 83.06 231 SER A C 1
ATOM 1805 O O . SER A 1 231 ? 10.857 -2.785 -27.359 1.00 83.06 231 SER A O 1
ATOM 1807 N N . LYS A 1 232 ? 9.907 -2.085 -25.459 1.00 81.38 232 LYS A N 1
ATOM 1808 C CA . LYS A 1 232 ? 9.413 -0.806 -26.009 1.00 81.38 232 LYS A CA 1
ATOM 1809 C C . LYS A 1 232 ? 10.535 0.155 -26.410 1.00 81.38 232 LYS A C 1
ATOM 1811 O O . LYS A 1 232 ? 10.302 1.054 -27.215 1.00 81.38 232 LYS A O 1
ATOM 1816 N N . TRP A 1 233 ? 11.729 -0.043 -25.857 1.00 77.00 233 TRP A N 1
ATOM 1817 C CA . TRP A 1 233 ? 12.927 0.756 -26.103 1.00 77.00 233 TRP A CA 1
ATOM 1818 C C . TRP A 1 233 ? 13.961 0.019 -26.962 1.00 77.00 233 TRP A C 1
ATOM 1820 O O . TRP A 1 233 ? 14.939 0.638 -27.372 1.00 77.00 233 TRP A O 1
ATOM 1830 N N . ARG A 1 234 ? 13.739 -1.265 -27.302 1.00 79.00 234 ARG A N 1
ATOM 1831 C CA . ARG A 1 234 ? 14.675 -2.083 -28.100 1.00 79.00 234 ARG A CA 1
ATOM 1832 C C . ARG A 1 234 ? 15.067 -1.422 -29.419 1.00 79.00 234 ARG A C 1
ATOM 1834 O O . ARG A 1 234 ? 16.235 -1.421 -29.784 1.00 79.00 234 ARG A O 1
ATOM 1841 N N . TRP A 1 235 ? 14.107 -0.820 -30.113 1.00 74.38 235 TRP A N 1
ATOM 1842 C CA . TRP A 1 235 ? 14.342 -0.169 -31.404 1.00 74.38 235 TRP A CA 1
ATOM 1843 C C . TRP A 1 235 ? 15.133 1.152 -31.289 1.00 74.38 235 TRP A C 1
ATOM 1845 O O . TRP A 1 235 ? 15.714 1.593 -32.277 1.00 74.38 235 TRP A O 1
ATOM 1855 N N . LEU A 1 236 ? 15.192 1.766 -30.097 1.00 69.56 236 LEU A N 1
ATOM 1856 C CA . LEU A 1 236 ? 15.999 2.962 -29.814 1.00 69.56 236 LEU A CA 1
ATOM 1857 C C . LEU A 1 236 ? 17.434 2.627 -29.405 1.00 69.56 236 LEU A C 1
ATOM 1859 O O . LEU A 1 236 ? 18.293 3.503 -29.470 1.00 69.56 236 LEU A O 1
ATOM 1863 N N . LEU A 1 237 ? 17.719 1.380 -29.011 1.00 71.38 237 LEU A N 1
ATOM 1864 C CA . LEU A 1 237 ? 19.057 0.959 -28.583 1.00 71.38 237 LEU A CA 1
ATOM 1865 C C . LEU A 1 237 ? 20.169 1.335 -29.581 1.00 71.38 237 LEU A C 1
ATOM 1867 O O . 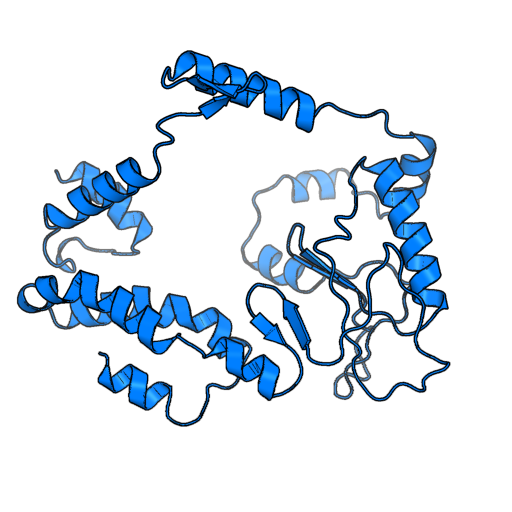LEU A 1 237 ? 21.203 1.820 -29.116 1.00 71.38 237 LEU A O 1
ATOM 1871 N N . PRO A 1 238 ? 19.999 1.198 -30.916 1.00 74.38 238 PRO A N 1
ATOM 1872 C CA . PRO A 1 238 ? 21.037 1.572 -31.882 1.00 74.38 238 PRO A CA 1
ATOM 1873 C C . PRO A 1 238 ? 21.373 3.070 -31.901 1.00 74.38 238 PRO A C 1
ATOM 1875 O O . PRO A 1 238 ? 22.438 3.441 -32.375 1.00 74.38 238 PRO A O 1
ATOM 1878 N N . GLN A 1 239 ? 20.475 3.922 -31.399 1.00 74.06 239 GLN A N 1
ATOM 1879 C CA . GLN A 1 239 ? 20.600 5.385 -31.429 1.00 74.06 239 GLN A CA 1
ATOM 1880 C C . GLN A 1 239 ? 21.015 5.977 -30.075 1.00 74.06 239 GLN A C 1
ATOM 1882 O O . GLN A 1 239 ? 21.229 7.181 -29.973 1.00 74.06 239 GLN A O 1
ATOM 1887 N N . LEU A 1 240 ? 21.099 5.146 -29.034 1.00 68.69 240 LEU A N 1
ATOM 1888 C CA . LEU A 1 240 ? 21.406 5.568 -27.672 1.00 68.69 240 LEU A CA 1
ATOM 1889 C C . LEU A 1 240 ? 22.873 5.325 -27.344 1.00 68.69 240 LEU A C 1
ATOM 1891 O O . LEU A 1 240 ? 23.401 4.227 -27.561 1.00 68.69 240 LEU A O 1
ATOM 1895 N N . SER A 1 241 ? 23.493 6.330 -26.732 1.00 77.06 241 SER A N 1
ATOM 1896 C CA . SER A 1 241 ? 24.814 6.194 -26.133 1.00 77.06 241 SER A CA 1
ATOM 1897 C C . SER A 1 241 ? 24.791 5.179 -24.984 1.00 77.06 241 SER A C 1
ATOM 1899 O O . SER A 1 241 ? 23.743 4.874 -24.408 1.00 77.06 241 SER A O 1
ATOM 1901 N N . TYR A 1 242 ? 25.962 4.671 -24.588 1.00 73.88 242 TYR A N 1
ATOM 1902 C CA . TYR A 1 242 ? 26.080 3.807 -23.405 1.00 73.88 242 TYR A CA 1
ATOM 1903 C C . TYR A 1 242 ? 25.468 4.462 -22.154 1.00 73.88 242 TYR A C 1
ATOM 1905 O O . TYR A 1 242 ? 24.748 3.821 -21.389 1.00 73.88 242 TYR A O 1
ATOM 1913 N N . ARG A 1 243 ? 25.673 5.777 -22.000 1.00 71.69 243 ARG A N 1
ATOM 1914 C CA . ARG A 1 243 ? 25.075 6.583 -20.932 1.00 71.69 243 ARG A CA 1
ATOM 1915 C C . ARG A 1 243 ? 23.547 6.627 -21.031 1.00 71.69 243 ARG A C 1
ATOM 1917 O O . ARG A 1 243 ? 22.879 6.430 -20.019 1.00 71.69 243 ARG A O 1
ATOM 1924 N N . GLY A 1 244 ? 22.995 6.836 -22.227 1.00 69.38 244 GLY A N 1
ATOM 1925 C CA . GLY A 1 244 ? 21.550 6.810 -22.473 1.00 69.38 244 GLY A CA 1
ATOM 1926 C C . GLY A 1 244 ? 20.920 5.454 -22.148 1.00 69.38 244 GLY A C 1
ATOM 1927 O O . GLY A 1 244 ? 19.880 5.392 -21.490 1.00 69.38 244 GLY A O 1
ATOM 1928 N N . ARG A 1 245 ? 21.592 4.355 -22.514 1.00 75.44 245 ARG A N 1
ATOM 1929 C CA . ARG A 1 245 ? 21.166 2.991 -22.161 1.00 75.44 245 ARG A CA 1
ATOM 1930 C C . ARG A 1 245 ? 21.167 2.780 -20.647 1.00 75.44 245 ARG A C 1
ATOM 1932 O O . ARG A 1 245 ? 20.142 2.388 -20.098 1.00 75.44 245 ARG A O 1
ATOM 1939 N N . ALA A 1 246 ? 22.259 3.119 -19.960 1.00 73.06 246 ALA A N 1
ATOM 1940 C CA . ALA A 1 246 ? 22.352 3.000 -18.503 1.00 73.06 246 ALA A CA 1
ATOM 1941 C C . ALA A 1 246 ? 21.268 3.821 -17.778 1.00 73.06 246 ALA A C 1
ATOM 1943 O O . ALA A 1 246 ? 20.663 3.350 -16.816 1.00 73.06 246 ALA A O 1
ATOM 1944 N N . LEU A 1 247 ? 20.964 5.026 -18.271 1.00 75.50 247 LEU A N 1
ATOM 1945 C CA . LEU A 1 247 ? 19.899 5.870 -17.729 1.00 75.50 247 LEU A CA 1
ATOM 1946 C C . LEU A 1 247 ? 18.511 5.254 -17.890 1.00 75.50 247 LEU A C 1
ATOM 1948 O O . LEU A 1 247 ? 17.713 5.333 -16.956 1.00 75.50 247 LEU A O 1
ATOM 1952 N N . ILE A 1 248 ? 18.213 4.646 -19.042 1.00 75.25 248 ILE A N 1
ATOM 1953 C CA . ILE A 1 248 ? 16.935 3.956 -19.265 1.00 75.25 248 ILE A CA 1
ATOM 1954 C C . ILE A 1 248 ? 16.802 2.785 -18.299 1.00 75.25 248 ILE A C 1
ATOM 1956 O O . ILE A 1 248 ? 15.767 2.645 -17.656 1.00 75.25 248 ILE A O 1
ATOM 1960 N N . VAL A 1 249 ? 17.853 1.984 -18.142 1.00 76.56 249 VAL A N 1
ATOM 1961 C CA . VAL A 1 249 ? 17.854 0.851 -17.212 1.00 76.56 249 VAL A CA 1
ATOM 1962 C C . VAL A 1 249 ? 17.620 1.322 -15.778 1.00 76.56 249 VAL A C 1
ATOM 1964 O O . VAL A 1 249 ? 16.710 0.832 -15.108 1.00 76.56 249 VAL A O 1
ATOM 1967 N N . ASN A 1 250 ? 18.370 2.326 -15.325 1.00 75.44 250 ASN A N 1
ATOM 1968 C CA . ASN A 1 250 ? 18.264 2.822 -13.957 1.00 75.44 250 ASN A CA 1
ATOM 1969 C C . ASN A 1 250 ? 16.875 3.432 -13.681 1.00 75.44 250 ASN A C 1
ATOM 1971 O O . ASN A 1 250 ? 16.222 3.125 -12.687 1.00 75.44 250 ASN A O 1
ATOM 1975 N N . ASN A 1 251 ? 16.353 4.239 -14.606 1.00 76.81 251 ASN A N 1
ATOM 1976 C CA . ASN A 1 251 ? 15.066 4.904 -14.405 1.00 76.81 251 ASN A CA 1
ATOM 1977 C C . ASN A 1 251 ? 13.850 4.011 -14.656 1.00 76.81 251 ASN A C 1
ATOM 1979 O O . ASN A 1 251 ? 12.790 4.292 -14.104 1.00 76.81 251 ASN A O 1
ATOM 1983 N N . LEU A 1 252 ? 13.943 2.979 -15.496 1.00 78.69 252 LEU A N 1
ATOM 1984 C CA . LEU A 1 252 ? 12.788 2.161 -15.883 1.00 78.69 252 LEU A CA 1
ATOM 1985 C C . LEU A 1 252 ? 12.722 0.840 -15.114 1.00 78.69 252 LEU A C 1
ATOM 1987 O O . LEU A 1 252 ? 11.632 0.415 -14.719 1.00 78.69 252 LEU A O 1
ATOM 1991 N N . VAL A 1 253 ? 13.877 0.192 -14.939 1.00 79.81 253 VAL A N 1
ATOM 1992 C CA . VAL A 1 253 ? 13.998 -1.112 -14.282 1.00 79.81 253 VAL A CA 1
ATOM 1993 C C . VAL A 1 253 ? 14.217 -0.902 -12.793 1.00 79.81 253 VAL A C 1
ATOM 1995 O O . VAL A 1 253 ? 13.364 -1.329 -12.012 1.00 79.81 253 VAL A O 1
ATOM 1998 N N . ALA A 1 254 ? 15.270 -0.175 -12.397 1.00 75.06 254 ALA A N 1
ATOM 1999 C CA . ALA A 1 254 ? 15.606 -0.026 -10.980 1.00 75.06 254 ALA A CA 1
ATOM 2000 C C . ALA A 1 254 ? 14.485 0.674 -10.200 1.00 75.06 254 ALA A C 1
ATOM 2002 O O . ALA A 1 254 ? 14.043 0.139 -9.188 1.00 75.06 254 ALA A O 1
ATOM 2003 N N . SER A 1 255 ? 13.914 1.767 -10.724 1.00 75.44 255 SER A N 1
ATOM 2004 C CA . SER A 1 255 ? 12.765 2.448 -10.092 1.00 75.44 255 SER A CA 1
ATOM 2005 C C . SER A 1 255 ? 11.557 1.534 -9.850 1.00 75.44 255 SER A C 1
ATOM 2007 O O . SER A 1 255 ? 10.822 1.710 -8.883 1.00 75.44 255 SER A O 1
ATOM 2009 N N . SER A 1 256 ? 11.349 0.532 -10.710 1.00 78.69 256 SER A N 1
ATOM 2010 C CA . SER A 1 256 ? 10.211 -0.382 -10.604 1.00 78.69 256 SER A CA 1
ATOM 2011 C C . SER A 1 256 ? 10.438 -1.559 -9.660 1.00 78.69 256 SER A C 1
ATOM 2013 O O . SER A 1 256 ? 9.470 -2.175 -9.217 1.00 78.69 256 SER A O 1
ATOM 2015 N N . LEU A 1 257 ? 11.700 -1.863 -9.360 1.00 79.12 257 LEU A N 1
ATOM 2016 C CA . LEU A 1 257 ? 12.100 -2.934 -8.449 1.00 79.12 257 LEU A CA 1
ATOM 2017 C C . LEU A 1 257 ? 12.436 -2.407 -7.054 1.00 79.12 257 LEU A C 1
ATOM 2019 O O . LEU A 1 257 ? 12.301 -3.149 -6.086 1.00 79.12 257 LEU A O 1
ATOM 2023 N N . TRP A 1 258 ? 12.824 -1.134 -6.954 1.00 77.69 258 TRP A N 1
ATOM 2024 C CA . TRP A 1 258 ? 13.317 -0.482 -5.742 1.00 77.69 258 TRP A CA 1
ATOM 2025 C C . TRP A 1 258 ? 12.441 -0.749 -4.518 1.00 77.69 258 TRP A C 1
ATOM 2027 O O . TRP A 1 258 ? 12.920 -1.260 -3.511 1.00 77.69 258 TRP A O 1
ATOM 2037 N N . HIS A 1 259 ? 11.135 -0.495 -4.643 1.00 72.81 259 HIS A N 1
ATOM 2038 C CA . HIS A 1 259 ? 10.181 -0.688 -3.552 1.00 72.81 259 HIS A CA 1
ATOM 2039 C C . HIS A 1 259 ? 10.157 -2.133 -3.029 1.00 72.81 259 HIS A C 1
ATOM 2041 O O . HIS A 1 259 ? 10.098 -2.358 -1.827 1.00 72.81 259 HIS A O 1
ATOM 2047 N N . LYS A 1 260 ? 10.243 -3.127 -3.923 1.00 77.00 260 LYS A N 1
ATOM 2048 C CA . LYS A 1 260 ? 10.224 -4.545 -3.535 1.00 77.00 260 LYS A CA 1
ATOM 2049 C C . LYS A 1 260 ? 11.554 -4.995 -2.944 1.00 77.00 260 LYS A C 1
ATOM 2051 O O . LYS A 1 260 ? 11.548 -5.745 -1.982 1.00 77.00 260 LYS A O 1
ATOM 2056 N N . LEU A 1 261 ? 12.673 -4.534 -3.503 1.00 75.75 261 LEU A N 1
ATOM 2057 C CA . LEU A 1 261 ? 14.020 -4.933 -3.079 1.00 75.75 261 LEU A CA 1
ATOM 2058 C C . LEU A 1 261 ? 14.416 -4.386 -1.703 1.00 75.75 261 LEU A C 1
ATOM 2060 O O . LEU A 1 261 ? 15.259 -4.982 -1.046 1.00 75.75 261 LEU A O 1
ATOM 2064 N N . ILE A 1 262 ? 13.823 -3.270 -1.268 1.00 72.19 262 ILE A N 1
ATOM 2065 C CA . ILE A 1 262 ? 14.029 -2.745 0.091 1.00 72.19 262 ILE A CA 1
ATOM 2066 C C . ILE A 1 262 ? 13.312 -3.604 1.135 1.00 72.19 262 ILE A C 1
ATOM 2068 O O . ILE A 1 262 ? 13.819 -3.784 2.236 1.00 72.19 262 ILE A O 1
ATOM 2072 N N . VAL A 1 263 ? 12.127 -4.113 0.795 1.00 67.25 263 VAL A N 1
ATOM 2073 C CA . VAL A 1 263 ? 11.241 -4.798 1.746 1.00 67.25 263 VAL A CA 1
ATOM 2074 C C . VAL A 1 263 ? 11.463 -6.312 1.747 1.00 67.25 263 VAL A C 1
ATOM 2076 O O . VAL A 1 263 ? 11.250 -6.966 2.764 1.00 67.25 263 VAL A O 1
ATOM 2079 N N . LEU A 1 264 ? 11.880 -6.887 0.617 1.00 75.00 264 LEU A N 1
ATOM 2080 C CA . LEU A 1 264 ? 11.973 -8.328 0.414 1.00 75.00 264 LEU A CA 1
ATOM 2081 C C . LEU A 1 264 ? 13.356 -8.741 -0.076 1.00 75.00 264 LEU A C 1
ATOM 2083 O O . LEU A 1 264 ? 13.933 -8.120 -0.971 1.00 75.00 264 LEU A O 1
ATOM 2087 N N . ALA A 1 265 ? 13.821 -9.886 0.421 1.00 76.75 265 ALA A N 1
ATOM 2088 C CA . ALA A 1 265 ? 14.970 -10.560 -0.158 1.00 76.75 265 ALA A CA 1
ATOM 2089 C C . ALA A 1 265 ? 14.615 -11.074 -1.570 1.00 76.75 265 ALA A C 1
ATOM 2091 O O . ALA A 1 265 ? 13.627 -11.803 -1.728 1.00 76.75 265 ALA A O 1
ATOM 2092 N N . PRO A 1 266 ? 15.383 -10.709 -2.613 1.00 80.50 266 PRO A N 1
ATOM 2093 C CA . PRO A 1 266 ? 15.153 -11.231 -3.952 1.00 80.50 266 PRO A CA 1
ATOM 2094 C C . PRO A 1 266 ? 15.468 -12.733 -4.012 1.00 80.50 266 PRO A C 1
ATOM 2096 O O . PRO A 1 266 ? 16.416 -13.188 -3.364 1.00 80.50 266 PRO A O 1
ATOM 2099 N N . PRO A 1 267 ? 14.725 -13.517 -4.814 1.00 82.81 267 PRO A N 1
ATOM 2100 C CA . PRO A 1 267 ? 15.006 -14.930 -4.980 1.00 82.81 267 PRO A CA 1
ATOM 2101 C C . PRO A 1 267 ? 16.387 -15.145 -5.621 1.00 82.81 267 PRO A C 1
ATOM 2103 O O . PRO A 1 267 ? 16.832 -14.322 -6.436 1.00 82.81 267 PRO A O 1
ATOM 2106 N N . PRO A 1 268 ? 17.073 -16.255 -5.286 1.00 81.19 268 PRO A N 1
ATOM 2107 C CA . PRO A 1 268 ? 18.362 -16.586 -5.877 1.00 81.19 268 PRO A CA 1
ATOM 2108 C C . PRO A 1 268 ? 18.262 -16.612 -7.403 1.00 81.19 268 PRO A C 1
ATOM 2110 O O . PRO A 1 268 ? 17.359 -17.227 -7.959 1.00 81.19 268 PRO A O 1
ATOM 2113 N N . GLY A 1 269 ? 19.188 -15.936 -8.082 1.00 80.75 269 GLY A N 1
ATOM 2114 C CA . GLY A 1 269 ? 19.217 -15.883 -9.545 1.00 80.75 269 GLY A CA 1
ATOM 2115 C C . GLY A 1 269 ? 18.453 -14.717 -10.172 1.00 80.75 269 GLY A C 1
ATOM 2116 O O . GLY A 1 269 ? 18.830 -14.326 -11.272 1.00 80.75 269 GLY A O 1
ATOM 2117 N N . LEU A 1 270 ? 17.516 -14.059 -9.472 1.00 81.69 270 LEU A N 1
ATOM 2118 C CA . LEU A 1 270 ? 16.737 -12.948 -10.048 1.00 81.69 270 LEU A CA 1
ATOM 2119 C C . LEU A 1 270 ? 17.629 -11.822 -10.579 1.00 81.69 270 LEU A C 1
ATOM 2121 O O . LEU A 1 270 ? 17.414 -11.313 -11.672 1.00 81.69 270 LEU A O 1
ATOM 2125 N N . VAL A 1 271 ? 18.657 -11.436 -9.819 1.00 79.06 271 VAL A N 1
ATOM 2126 C CA . VAL A 1 271 ? 19.599 -10.385 -10.240 1.00 79.06 271 VAL A CA 1
ATOM 2127 C C . VAL A 1 271 ? 20.375 -10.812 -11.486 1.00 79.06 271 VAL A C 1
ATOM 2129 O O . VAL A 1 271 ? 20.588 -10.001 -12.382 1.00 79.06 271 VAL A O 1
ATOM 2132 N N . LYS A 1 272 ? 20.758 -12.090 -11.568 1.00 80.69 272 LYS A N 1
ATOM 2133 C CA . LYS A 1 272 ? 21.473 -12.643 -12.720 1.00 80.69 272 LYS A CA 1
ATOM 2134 C C . LYS A 1 272 ? 20.569 -12.665 -13.952 1.00 80.69 272 LYS A C 1
ATOM 2136 O O . LYS A 1 272 ? 20.994 -12.251 -15.019 1.00 80.69 272 LYS A O 1
ATOM 2141 N N . GLU A 1 273 ? 19.322 -13.095 -13.807 1.00 81.06 273 GLU A N 1
ATOM 2142 C CA . GLU A 1 273 ? 18.323 -13.105 -14.883 1.00 81.06 273 GLU A CA 1
ATOM 2143 C C . GLU A 1 273 ? 17.983 -11.689 -15.355 1.00 81.06 273 GLU A C 1
ATOM 2145 O O . GLU A 1 273 ? 17.948 -11.433 -16.555 1.00 81.06 273 GLU A O 1
ATOM 2150 N N . LEU A 1 274 ? 17.850 -10.733 -14.430 1.00 77.62 274 LEU A N 1
ATOM 2151 C CA . LEU A 1 274 ? 17.695 -9.320 -14.772 1.00 77.62 274 LEU A CA 1
ATOM 2152 C C . LEU A 1 274 ? 18.899 -8.789 -15.553 1.00 77.62 274 LEU A C 1
ATOM 2154 O O . LEU A 1 274 ? 18.701 -8.045 -16.504 1.00 77.62 274 LEU A O 1
ATOM 2158 N N . GLN A 1 275 ? 20.126 -9.180 -15.193 1.00 75.62 275 GLN A N 1
ATOM 2159 C CA . GLN A 1 275 ? 21.327 -8.822 -15.954 1.00 75.62 275 GLN A CA 1
ATOM 2160 C C . GLN A 1 275 ? 21.323 -9.406 -17.371 1.00 75.62 275 GLN A C 1
ATOM 2162 O O . GLN A 1 275 ? 21.815 -8.746 -18.276 1.00 75.62 275 GLN A O 1
ATOM 2167 N N . TRP A 1 276 ? 20.751 -10.594 -17.587 1.00 72.81 276 TRP A N 1
ATOM 2168 C CA . TRP A 1 276 ? 20.605 -11.176 -18.929 1.00 72.81 276 TRP A CA 1
ATOM 2169 C C . TRP A 1 276 ? 19.575 -10.447 -19.802 1.00 72.81 276 TRP A C 1
ATOM 2171 O O . TRP A 1 276 ? 19.682 -10.479 -21.027 1.00 72.81 276 TRP A O 1
ATOM 2181 N N . CYS A 1 277 ? 18.574 -9.804 -19.197 1.00 63.50 277 CYS A N 1
ATOM 2182 C CA . CYS A 1 277 ? 17.564 -9.028 -19.921 1.00 63.50 277 CYS A CA 1
ATOM 2183 C C . CYS A 1 277 ? 18.052 -7.640 -20.384 1.00 63.50 277 CYS A C 1
ATOM 2185 O O . CYS A 1 277 ? 17.348 -6.993 -21.167 1.00 63.50 277 CYS A O 1
ATOM 2187 N N . LEU A 1 278 ? 19.190 -7.166 -19.866 1.00 61.59 278 LEU A N 1
ATOM 2188 C CA . LEU A 1 278 ? 19.752 -5.825 -20.073 1.00 61.59 278 LEU A CA 1
ATOM 2189 C C . LEU A 1 278 ? 20.827 -5.812 -21.164 1.00 61.59 278 LEU A C 1
ATOM 2191 O O . LEU A 1 278 ? 20.811 -4.840 -21.957 1.00 61.59 278 LEU A O 1
#

pLDDT: mean 70.19, std 14.57, range [36.47, 89.19]

Foldseek 3Di:
DVVVVVVVCVVQVDDDPVLDLPPDPVVVVVVVVVVVVPDDQWDQDPVRDIDRDVVVVVVRVCVVVCVVPPDDDADVVLLCVVCPPDPDDDPVRVVVVVDDDDPVNVVVVQVDPDDDDDAQAADDPVCPPDRHRAWDDDPPDIDGGHDFQSNQVVVVVVQVSCCRRPVDDDPLVPDAAEDDDDDDPVGDYDHPPPHDYDHAFDADPNATDHDPVRNVVSVPCLLVQLLVQVVVCVVVVVSDDPSRVVSCCCVPNVVVCVVVVVVDDDPPCPVVSSVVSD

Sequence (278 aa):
MQERAKGALVRARFTKLQDIDAPTAFFFSLEKSVVKRKQMLCLRLPEGKVTTEPSEMRKHAVDFYTDLFKADECDVDSAAELLQGLPQLSSEEQNTLSSELTFDELTAAVSQMALRSRLRGLCLLEMSHSPPVVVSAYADDINIIIQGHTDVQELKESLALYEKASSARVNWGKSEAVLVGQWRVGDIPSLPGGIRWGRRGIKVLGVQLGTEEFQKQNWEGVLDKVEAKLSKWRWLLPQLSYRGRALIVNNLVASSLWHKLIVLAPPPGLVKELQWCL

Organism: NCBI:txid1090488

Secondary structure (DSSP, 8-state):
-HHHHHHHHHHTT---GGGS----HHHHHHHHHHHHHT----EE-TTS-EE--HHHHHHHHHHHHHHHTPPP---HHHHHHHHTTSPPPPHHHHHHHTSPPPHHHHHHHHTT----TTS--B--TT-TTSPPB-EEEETTEEEE---SHHHHHHHHHHHHHHHHHH-----TTT--EE--S---TTT----GGG--EESSEEEETTEEEESHHHHHTTTTTHHHHHHHHHHTTGGGGGGS-HHHHHHHHIIIIIHHHHHHHHHSPPPTTHHHHHHHT-

Radius of gyration: 25.29 Å; chains: 1; bounding box: 56×52×57 Å